Protein AF-A0A973QUM0-F1 (afdb_monomer)

Radius of gyration: 21.44 Å; Cα contacts (8 Å, |Δi|>4): 242; chains: 1; bounding box: 48×42×85 Å

Secondary structure (DSSP, 8-state):
---------PPPEEEEEESS--HHHHHHHHHHHHHHHHHHSS-SS-HHHHHHTSSS--TTEEEEEEEETTEEEEEEEEE---SSSPPEEEEEE-GGGTTSSHHHHHHHHHHHHTTT--EE--GGG-HHHHHHHHHTT--------------TT--PPPP-PPTT-------TTTSHHHHHHHHHHHTTT-TTTTT--HHHHHHHHTSTT----

Nearest PDB structures (foldseek):
  2c27-assembly1_A  TM=9.239E-01  e=1.013E-16  Mycobacterium tuberculosis H37Rv
  1p0h-assembly1_A  TM=7.721E-01  e=7.781E-16  Mycobacterium tuberculosis H37Rv
  8h65-assembly1_H  TM=6.651E-01  e=2.197E-03  Homo sapiens
  6lv0-assembly2_B  TM=6.662E-01  e=1.065E-02  Rhizobium tropici CIAT 899
  5trm-assembly1_E  TM=6.293E-01  e=1.297E-02  Homo sapiens

Foldseek 3Di:
DDPPPPDDPFQDKDKDKDQADDPVRLVLVVVQQVQQCVVVVHGQDDPLVNLRNPDTGDPQKMKMFIDRHVHGFKIKMWGDPFPPAFIEMTMDGRPVCPPVCVLVVVLVVNCVVRVNRYDYDDPPVDPSVVVSCVVSVHDDDDDDDDDDDDPPPDPDDDDDDDPPDDDDFDDPPPCLVVVLVVQLVVCVPPRPRNPQDPVNVVSVCPDPPDDRD

Solvent-accessible surface area (backbone atoms only — not comparable to full-atom values): 13179 Å² total; per-residue (Å²): 136,85,81,81,80,76,73,74,81,73,64,59,76,48,78,48,78,35,57,50,62,54,74,69,55,33,51,51,51,52,50,44,45,50,56,31,19,69,75,68,73,45,62,52,57,55,70,69,58,58,51,57,54,46,88,50,69,46,88,46,38,38,38,36,44,30,26,48,57,95,43,81,42,30,44,33,41,41,39,54,74,52,94,81,59,58,30,42,29,32,56,49,52,30,68,94,56,59,94,71,56,57,64,58,50,52,53,51,50,50,33,61,76,44,75,67,35,69,41,71,62,56,62,93,63,45,69,68,52,55,50,50,34,52,77,73,73,50,78,92,87,80,84,85,83,90,82,86,76,84,77,75,91,70,87,70,80,82,86,84,72,60,91,96,59,84,87,78,75,64,48,87,87,76,41,52,70,60,51,45,53,50,41,28,64,77,24,68,88,40,92,65,65,25,72,63,44,73,66,63,50,50,56,49,65,69,38,95,82,55,70,64,122

Mean predicted aligned error: 6.12 Å

Structure (mmCIF, N/CA/C/O backbone):
data_AF-A0A973QUM0-F1
#
_entry.id   AF-A0A973QUM0-F1
#
loop_
_atom_site.group_PDB
_atom_site.id
_atom_site.type_symbol
_atom_site.label_atom_id
_atom_site.label_alt_id
_atom_site.label_comp_id
_atom_site.label_asym_id
_atom_site.label_entity_id
_atom_site.label_seq_id
_atom_site.pdbx_PDB_ins_code
_atom_site.Cartn_x
_atom_site.Cartn_y
_atom_site.Cartn_z
_atom_site.occupancy
_atom_site.B_iso_or_equiv
_atom_site.auth_seq_id
_atom_site.auth_comp_id
_atom_site.auth_asym_id
_atom_site.auth_atom_id
_atom_site.pdbx_PDB_model_num
ATOM 1 N N . MET A 1 1 ? -26.443 -17.742 49.623 1.00 39.34 1 MET A N 1
ATOM 2 C CA . MET A 1 1 ? -25.393 -18.116 48.655 1.00 39.34 1 MET A CA 1
ATOM 3 C C . MET A 1 1 ? -25.451 -17.123 47.513 1.00 39.34 1 MET A C 1
ATOM 5 O O . MET A 1 1 ? -26.226 -17.292 46.585 1.00 39.34 1 MET A O 1
ATOM 9 N N . THR A 1 2 ? -24.728 -16.022 47.666 1.00 34.06 2 THR A N 1
ATOM 10 C CA . THR A 1 2 ? -24.510 -15.011 46.632 1.00 34.06 2 THR A CA 1
ATOM 11 C C . THR A 1 2 ? -23.440 -15.552 45.693 1.00 34.06 2 THR A C 1
ATOM 13 O O . THR A 1 2 ? -22.288 -15.691 46.096 1.00 34.06 2 THR A O 1
ATOM 16 N N . SER A 1 3 ? -23.842 -15.949 44.486 1.00 39.19 3 SER A N 1
ATOM 17 C CA . SER A 1 3 ? -22.897 -16.251 43.414 1.00 39.19 3 SER A CA 1
ATOM 18 C C . SER A 1 3 ? -22.458 -14.916 42.834 1.00 39.19 3 SER A C 1
ATOM 20 O O . SER A 1 3 ? -23.233 -14.243 42.159 1.00 39.19 3 SER A O 1
ATOM 22 N N . ASP A 1 4 ? -21.252 -14.516 43.205 1.00 38.59 4 ASP A N 1
ATOM 23 C CA . ASP A 1 4 ? -20.562 -13.340 42.699 1.00 38.59 4 ASP A CA 1
ATOM 24 C C . ASP A 1 4 ? -20.074 -13.671 41.281 1.00 38.59 4 ASP A C 1
ATOM 26 O O . ASP A 1 4 ? -19.046 -14.325 41.089 1.00 38.59 4 ASP A O 1
ATOM 30 N N . ASP A 1 5 ? -20.890 -13.330 40.282 1.00 42.22 5 ASP A N 1
ATOM 31 C CA . ASP A 1 5 ? -20.539 -13.447 38.868 1.00 42.22 5 ASP A CA 1
ATOM 32 C C . ASP A 1 5 ? -19.602 -12.285 38.518 1.00 42.22 5 ASP A C 1
ATOM 34 O O . ASP A 1 5 ? -20.005 -11.212 38.065 1.00 42.22 5 ASP A O 1
ATOM 38 N N . THR A 1 6 ? -18.322 -12.475 38.836 1.00 40.38 6 THR A N 1
ATOM 39 C CA . THR A 1 6 ? -17.256 -11.537 38.489 1.00 40.38 6 THR A CA 1
ATOM 40 C C . THR A 1 6 ? -16.984 -11.637 36.991 1.00 40.38 6 THR A C 1
ATOM 42 O O . THR A 1 6 ? -16.091 -12.345 36.524 1.00 40.38 6 THR A O 1
ATOM 45 N N . ALA A 1 7 ? -17.779 -10.898 36.216 1.00 44.91 7 ALA A N 1
ATOM 46 C CA . ALA A 1 7 ? -17.487 -10.601 34.825 1.00 44.91 7 ALA A CA 1
ATOM 47 C C . ALA A 1 7 ? -16.047 -10.072 34.726 1.00 44.91 7 ALA A C 1
ATOM 49 O O . ALA A 1 7 ? -15.706 -9.039 35.308 1.00 44.91 7 ALA A O 1
ATOM 50 N N . ARG A 1 8 ? -15.184 -10.791 33.997 1.00 50.09 8 ARG A N 1
ATOM 51 C CA . ARG A 1 8 ? -13.851 -10.287 33.646 1.00 50.09 8 ARG A CA 1
ATOM 52 C C . ARG A 1 8 ? -14.034 -8.914 32.989 1.00 50.09 8 ARG A C 1
ATOM 54 O O . ARG A 1 8 ? -14.827 -8.834 32.049 1.00 50.09 8 ARG A O 1
ATOM 61 N N . PRO A 1 9 ? -13.332 -7.855 33.430 1.00 50.06 9 PRO A N 1
ATOM 62 C CA . PRO A 1 9 ? -13.393 -6.570 32.748 1.00 50.06 9 PRO A CA 1
ATOM 63 C C . PRO A 1 9 ? -12.975 -6.798 31.293 1.00 50.06 9 PRO A C 1
ATOM 65 O O . PRO A 1 9 ? -11.849 -7.219 31.020 1.00 50.06 9 PRO A O 1
ATOM 68 N N . GLY A 1 10 ? -13.920 -6.626 30.366 1.00 60.28 10 GLY A N 1
ATOM 69 C CA . GLY A 1 10 ? -13.660 -6.801 28.944 1.00 60.28 10 GLY A CA 1
ATOM 70 C C . GLY A 1 10 ? -12.535 -5.859 28.541 1.00 60.28 10 GLY A C 1
ATOM 71 O O . GLY A 1 10 ? -12.622 -4.661 28.806 1.00 60.28 10 GLY A O 1
ATOM 72 N N . ARG A 1 11 ? -11.460 -6.394 27.953 1.00 76.38 11 ARG A N 1
ATOM 73 C CA . ARG A 1 11 ? -10.353 -5.574 27.452 1.00 76.38 11 ARG A CA 1
ATOM 74 C C . ARG A 1 11 ? -10.917 -4.523 26.492 1.00 76.38 11 ARG A C 1
ATOM 76 O O . ARG A 1 11 ? -11.563 -4.864 25.501 1.00 76.38 11 ARG A O 1
ATOM 83 N N . THR A 1 12 ? -10.704 -3.251 26.811 1.00 88.81 12 THR A N 1
ATOM 84 C CA . THR A 1 12 ? -11.213 -2.136 26.011 1.00 88.81 12 THR A CA 1
ATOM 85 C C . THR A 1 12 ? -10.463 -2.067 24.684 1.00 88.81 12 THR A C 1
ATOM 87 O O . THR A 1 12 ? -9.239 -2.179 24.646 1.00 88.81 12 THR A O 1
ATOM 90 N N . ARG A 1 13 ? -11.207 -1.879 23.592 1.00 95.38 13 ARG A N 1
ATOM 91 C CA . ARG A 1 13 ? -10.660 -1.613 22.258 1.00 95.38 13 ARG A CA 1
ATOM 92 C C . ARG A 1 13 ? -10.231 -0.147 22.147 1.00 95.38 13 ARG A C 1
ATOM 94 O O . ARG A 1 13 ? -11.060 0.725 22.405 1.00 95.38 13 ARG A O 1
ATOM 101 N N . SER A 1 14 ? -9.023 0.112 21.656 1.00 97.38 14 SER A N 1
ATOM 102 C CA . SER A 1 14 ? -8.532 1.442 21.265 1.00 97.38 14 SER A CA 1
ATOM 103 C C . SER A 1 14 ? -8.136 1.468 19.786 1.00 97.38 14 SER A C 1
ATOM 105 O O . SER A 1 14 ? -7.865 0.425 19.191 1.00 97.38 14 SER A O 1
ATOM 107 N N . ILE A 1 15 ? -8.164 2.657 19.177 1.00 98.56 15 ILE A N 1
ATOM 108 C CA . ILE A 1 15 ? -7.597 2.913 17.849 1.00 98.56 15 ILE A CA 1
ATOM 109 C C . ILE A 1 15 ? -6.746 4.171 17.960 1.00 98.56 15 ILE A C 1
ATOM 111 O O . ILE A 1 15 ? -7.251 5.212 18.378 1.00 98.56 15 ILE A O 1
ATOM 115 N N . GLU A 1 16 ? -5.484 4.072 17.570 1.00 98.31 16 GLU A N 1
ATOM 116 C CA . GLU A 1 16 ? -4.533 5.181 17.562 1.00 98.31 16 GLU A CA 1
ATOM 117 C C . GLU A 1 16 ? -4.065 5.450 16.135 1.00 98.31 16 GLU A C 1
ATOM 119 O O . GLU A 1 16 ? -3.940 4.521 15.340 1.00 98.31 16 GLU A O 1
ATOM 124 N N . THR A 1 17 ? -3.866 6.724 15.790 1.00 98.25 17 THR A N 1
ATOM 125 C CA . THR A 1 17 ? -3.481 7.157 14.439 1.00 98.25 17 THR A CA 1
ATOM 126 C C . THR A 1 17 ? -2.106 7.802 14.459 1.00 98.25 17 THR A C 1
ATOM 128 O O . THR A 1 17 ? -1.835 8.644 15.312 1.00 98.25 17 THR A O 1
ATOM 131 N N . TYR A 1 18 ? -1.269 7.430 13.497 1.00 98.00 18 TYR A N 1
ATOM 132 C CA . TYR A 1 18 ? 0.124 7.845 13.395 1.00 98.00 18 TYR A CA 1
ATOM 133 C C . TYR A 1 18 ? 0.458 8.278 11.963 1.00 98.00 18 TYR A C 1
ATOM 135 O O . TYR A 1 18 ? -0.011 7.652 11.014 1.00 98.00 18 TYR A O 1
ATOM 143 N N . SER A 1 19 ? 1.289 9.311 11.798 1.00 96.62 19 SER A N 1
ATOM 144 C CA . SER A 1 19 ? 1.873 9.691 10.496 1.00 96.62 19 SER A CA 1
ATOM 145 C C . SER A 1 19 ? 3.115 8.862 10.139 1.00 96.62 19 SER A C 1
ATOM 147 O O . SER A 1 19 ? 3.500 8.771 8.978 1.00 96.62 19 SER A O 1
ATOM 149 N N . ALA A 1 20 ? 3.737 8.235 11.140 1.00 96.69 20 ALA A N 1
ATOM 150 C CA . ALA A 1 20 ? 4.829 7.280 11.004 1.00 96.69 20 ALA A CA 1
ATOM 151 C C . ALA A 1 20 ? 4.817 6.319 12.197 1.00 96.69 20 ALA A C 1
ATOM 153 O O . ALA A 1 20 ? 4.436 6.707 13.303 1.00 96.69 20 ALA A O 1
ATOM 154 N N . LEU A 1 21 ? 5.251 5.080 11.982 1.00 97.12 21 LEU A N 1
ATOM 155 C CA . LEU A 1 21 ? 5.345 4.069 13.034 1.00 97.12 21 LEU A CA 1
ATOM 156 C C . LEU A 1 21 ? 6.754 4.018 13.638 1.00 97.12 21 LEU A C 1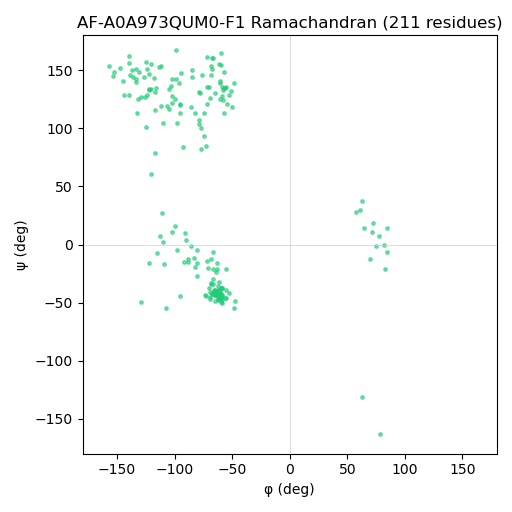
ATOM 158 O O . LEU A 1 21 ? 7.748 4.242 12.942 1.00 97.12 21 LEU A O 1
ATOM 162 N N . SER A 1 22 ? 6.845 3.705 14.934 1.00 96.81 22 SER A N 1
ATOM 163 C CA . SER A 1 22 ? 8.118 3.340 15.566 1.00 96.81 22 SER A CA 1
ATOM 164 C C . SER A 1 22 ? 8.626 1.993 15.030 1.00 96.81 22 SER A C 1
ATOM 166 O O . SER A 1 22 ? 7.825 1.202 14.523 1.00 96.81 22 SER A O 1
ATOM 168 N N . PRO A 1 23 ? 9.927 1.672 15.171 1.00 96.25 23 PRO A N 1
ATOM 169 C CA . PRO A 1 23 ? 10.455 0.367 14.770 1.00 96.25 23 PRO A CA 1
ATOM 170 C C . PRO A 1 23 ? 9.679 -0.815 15.373 1.00 96.25 23 PRO A C 1
ATOM 172 O O . PRO A 1 23 ? 9.364 -1.771 14.667 1.00 96.25 23 PRO A O 1
ATOM 175 N N . GLU A 1 24 ? 9.302 -0.717 16.648 1.00 96.50 24 GLU A N 1
ATOM 176 C CA . GLU A 1 24 ? 8.548 -1.747 17.369 1.00 96.50 24 GLU A CA 1
ATOM 177 C C . GLU A 1 24 ? 7.118 -1.887 16.827 1.00 96.50 24 GLU A C 1
ATOM 179 O O . GLU A 1 24 ? 6.615 -2.997 16.648 1.00 96.50 24 GLU A O 1
ATOM 184 N N . GLN A 1 25 ? 6.459 -0.764 16.525 1.00 97.81 25 GLN A N 1
ATOM 185 C CA . GLN A 1 25 ? 5.129 -0.766 15.912 1.00 97.81 25 GLN A CA 1
ATOM 186 C C . GLN A 1 25 ? 5.170 -1.356 14.499 1.00 97.81 25 GLN A C 1
ATOM 188 O O . GLN A 1 25 ? 4.304 -2.154 14.142 1.00 97.81 25 GLN A O 1
ATOM 193 N N . THR A 1 26 ? 6.185 -1.007 13.706 1.00 97.69 26 THR A N 1
ATOM 194 C CA . THR A 1 26 ? 6.397 -1.568 12.369 1.00 97.69 26 THR A CA 1
ATOM 195 C C . THR A 1 26 ? 6.584 -3.081 12.430 1.00 97.69 26 THR A C 1
ATOM 197 O O . THR A 1 26 ? 5.936 -3.800 11.671 1.00 97.69 26 THR A O 1
ATOM 200 N N . GLU A 1 27 ? 7.409 -3.593 13.346 1.00 97.62 27 GLU A N 1
ATOM 201 C CA . GLU A 1 27 ? 7.605 -5.038 13.520 1.00 97.62 27 GLU A CA 1
ATOM 202 C C . GLU A 1 27 ? 6.306 -5.753 13.928 1.00 97.62 27 GLU A C 1
ATOM 204 O O . GLU A 1 27 ? 5.966 -6.800 13.366 1.00 97.62 27 GLU A O 1
ATOM 209 N N . ALA A 1 28 ? 5.530 -5.160 14.840 1.00 98.12 28 ALA A N 1
ATOM 210 C CA . ALA A 1 28 ? 4.235 -5.696 15.251 1.00 98.12 28 ALA A CA 1
ATOM 211 C C . ALA A 1 28 ? 3.227 -5.744 14.087 1.00 98.12 28 ALA A C 1
ATOM 213 O O . ALA A 1 28 ? 2.544 -6.753 13.896 1.00 98.12 28 ALA A O 1
ATOM 214 N N . VAL A 1 29 ? 3.159 -4.688 13.268 1.00 98.44 29 VAL A N 1
ATOM 215 C CA . VAL A 1 29 ? 2.288 -4.642 12.082 1.00 98.44 29 VAL A CA 1
ATOM 216 C C . VAL A 1 29 ? 2.737 -5.648 11.022 1.00 98.44 29 VAL A C 1
ATOM 218 O O . VAL A 1 29 ? 1.902 -6.351 10.458 1.00 98.44 29 VAL A O 1
ATOM 221 N N . LEU A 1 30 ? 4.041 -5.772 10.765 1.00 97.62 30 LEU A N 1
ATOM 222 C CA . LEU A 1 30 ? 4.568 -6.768 9.827 1.00 97.62 30 LEU A CA 1
ATOM 223 C C . LEU A 1 30 ? 4.263 -8.199 10.291 1.00 97.62 30 LEU A C 1
ATOM 225 O O . LEU A 1 30 ? 3.880 -9.033 9.472 1.00 97.62 30 LEU A O 1
ATOM 229 N N . SER A 1 31 ? 4.356 -8.466 11.595 1.00 98.19 31 SER A N 1
ATOM 230 C CA . SER A 1 31 ? 3.993 -9.762 12.185 1.00 98.19 31 SER A CA 1
ATOM 231 C C . SER A 1 31 ? 2.496 -10.060 12.035 1.00 98.19 31 SER A C 1
ATOM 233 O O . SER A 1 31 ? 2.115 -11.161 11.640 1.00 98.19 31 SER A O 1
ATOM 235 N N . LEU A 1 32 ? 1.639 -9.061 12.271 1.00 98.56 32 LEU A N 1
ATOM 236 C CA . LEU A 1 32 ? 0.194 -9.149 12.043 1.00 98.56 32 LEU A CA 1
ATOM 237 C C . LEU A 1 32 ? -0.140 -9.455 10.572 1.00 98.56 32 LEU A C 1
ATOM 239 O O . LEU A 1 32 ? -0.985 -10.307 10.292 1.00 98.56 32 LEU A O 1
ATOM 243 N N . LEU A 1 33 ? 0.520 -8.770 9.634 1.00 98.12 33 LEU A N 1
ATOM 244 C CA . LEU A 1 33 ? 0.342 -8.989 8.197 1.00 98.12 33 LEU A CA 1
ATOM 245 C C . LEU A 1 33 ? 0.803 -10.385 7.774 1.00 98.12 33 LEU A C 1
ATOM 247 O O . LEU A 1 33 ? 0.123 -11.023 6.973 1.00 98.12 33 LEU A O 1
ATOM 251 N N . ALA A 1 34 ? 1.914 -10.874 8.330 1.00 98.00 34 ALA A N 1
ATOM 252 C CA . ALA A 1 34 ? 2.403 -12.225 8.076 1.00 98.00 34 ALA A CA 1
ATOM 253 C C . ALA A 1 34 ? 1.400 -13.288 8.550 1.00 98.00 34 ALA A C 1
ATOM 255 O O . ALA A 1 34 ? 1.040 -14.165 7.766 1.00 98.00 34 ALA A O 1
ATOM 256 N N . ALA A 1 35 ? 0.878 -13.163 9.775 1.00 98.25 35 ALA A N 1
ATOM 257 C CA . ALA A 1 35 ? -0.126 -14.084 10.312 1.00 98.25 35 ALA A CA 1
ATOM 258 C C . ALA A 1 35 ? -1.418 -14.090 9.475 1.00 98.25 35 ALA A C 1
ATOM 260 O O . ALA A 1 35 ? -1.985 -15.145 9.196 1.00 98.25 35 ALA A O 1
ATOM 261 N N . ALA A 1 36 ? -1.881 -12.915 9.037 1.00 97.62 36 ALA A N 1
ATOM 262 C CA . ALA A 1 36 ? -3.033 -12.821 8.145 1.00 97.62 36 ALA A CA 1
ATOM 263 C C . ALA A 1 36 ? -2.762 -13.454 6.773 1.00 97.62 36 ALA A C 1
ATOM 265 O O . ALA A 1 36 ? -3.628 -14.150 6.253 1.00 97.62 36 ALA A O 1
ATOM 266 N N . ALA A 1 37 ? -1.572 -13.248 6.202 1.00 96.88 37 ALA A N 1
ATOM 267 C CA . ALA A 1 37 ? -1.207 -13.812 4.907 1.00 96.88 37 ALA A CA 1
ATOM 268 C C . ALA A 1 37 ? -1.060 -15.341 4.937 1.00 96.88 37 ALA A C 1
ATOM 270 O O . ALA A 1 37 ? -1.396 -15.991 3.949 1.00 96.88 37 ALA A O 1
ATOM 271 N N . GLU A 1 38 ? -0.586 -15.910 6.048 1.00 97.50 38 GLU A N 1
ATOM 272 C CA . GLU A 1 38 ? -0.522 -17.361 6.256 1.00 97.50 38 GLU A CA 1
ATOM 273 C C . GLU A 1 38 ? -1.925 -17.992 6.293 1.00 97.50 38 GLU A C 1
ATOM 275 O O . GLU A 1 38 ? -2.154 -19.013 5.647 1.00 97.50 38 GLU A O 1
ATOM 280 N N . ASP A 1 39 ? -2.876 -17.349 6.979 1.00 97.06 39 ASP A N 1
ATOM 281 C CA . ASP A 1 39 ? -4.272 -17.804 7.083 1.00 97.06 39 ASP A CA 1
ATOM 282 C C . ASP A 1 39 ? -5.064 -17.601 5.777 1.00 97.06 39 ASP A C 1
ATOM 284 O O . ASP A 1 39 ? -5.785 -18.492 5.326 1.00 97.06 39 ASP A O 1
ATOM 288 N N . ASP A 1 40 ? -4.916 -16.436 5.137 1.00 95.38 40 ASP A N 1
ATOM 289 C CA . ASP A 1 40 ? -5.705 -16.049 3.959 1.00 95.38 40 ASP A CA 1
ATOM 290 C C . ASP A 1 40 ? -5.080 -16.512 2.628 1.00 95.38 40 ASP A C 1
ATOM 292 O O . ASP A 1 40 ? -5.743 -16.495 1.587 1.00 95.38 40 ASP A O 1
ATOM 296 N N . GLY A 1 41 ? -3.803 -16.910 2.632 1.00 94.62 41 GLY A N 1
ATOM 297 C CA . GLY A 1 41 ? -3.039 -17.279 1.435 1.00 94.62 41 GLY A CA 1
ATOM 298 C C . GLY A 1 41 ? -2.670 -16.096 0.527 1.00 94.62 41 GLY A C 1
ATOM 299 O O . GLY A 1 41 ? -2.239 -16.299 -0.611 1.00 94.62 41 GLY A O 1
ATOM 300 N N . GLN A 1 42 ? -2.860 -14.859 0.995 1.00 92.38 42 GLN A N 1
ATOM 301 C CA . GLN A 1 42 ? -2.613 -13.625 0.250 1.00 92.38 42 GLN A CA 1
ATOM 302 C C . GLN A 1 42 ? -2.299 -12.473 1.212 1.00 92.38 42 GLN A C 1
ATOM 304 O O . GLN A 1 42 ? -2.866 -12.368 2.294 1.00 92.38 42 GLN A O 1
ATOM 309 N N . GLN A 1 43 ? -1.417 -11.565 0.795 1.00 94.19 43 GLN A N 1
ATOM 310 C CA . GLN A 1 43 ? -1.117 -10.347 1.550 1.00 94.19 43 GLN A CA 1
ATOM 311 C C . GLN A 1 43 ? -2.341 -9.425 1.640 1.00 94.19 43 GLN A C 1
ATOM 313 O O . GLN A 1 43 ? -2.948 -9.111 0.615 1.00 94.19 43 GLN A O 1
ATOM 318 N N . ALA A 1 44 ? -2.658 -8.968 2.856 1.00 94.44 44 ALA A N 1
ATOM 319 C CA . ALA A 1 44 ? -3.796 -8.087 3.138 1.00 94.44 44 ALA A CA 1
ATOM 320 C C . ALA A 1 44 ? -3.529 -6.601 2.836 1.00 94.44 44 ALA A C 1
ATOM 322 O O . ALA A 1 44 ? -4.472 -5.818 2.756 1.00 94.44 44 ALA A O 1
ATOM 323 N N . VAL A 1 45 ? -2.258 -6.224 2.682 1.00 95.00 45 VAL A N 1
ATOM 324 C CA . VAL A 1 45 ? -1.811 -4.875 2.312 1.00 95.00 45 VAL A CA 1
ATOM 325 C C . VAL A 1 45 ? -0.895 -4.985 1.096 1.00 95.00 45 VAL A C 1
ATOM 327 O O . VAL A 1 45 ? -0.148 -5.959 0.982 1.00 95.00 45 VAL A O 1
ATOM 330 N N . SER A 1 46 ? -0.953 -4.018 0.185 1.00 93.62 46 SER A N 1
ATOM 331 C CA . SER A 1 46 ? -0.136 -3.922 -1.021 1.00 93.62 46 SER A CA 1
ATOM 332 C C . SER A 1 46 ? 1.361 -3.854 -0.705 1.00 93.62 46 SER A C 1
ATOM 334 O O . SER A 1 46 ? 1.780 -3.620 0.427 1.00 93.62 46 SER A O 1
ATOM 336 N N . GLU A 1 47 ? 2.204 -4.073 -1.715 1.00 91.69 47 GLU A N 1
ATOM 337 C CA . GLU A 1 47 ? 3.645 -3.842 -1.557 1.00 91.69 47 GLU A CA 1
ATOM 338 C C . GLU A 1 47 ? 3.940 -2.395 -1.165 1.00 91.69 47 GLU A C 1
ATOM 340 O O . GLU A 1 47 ? 4.661 -2.181 -0.197 1.00 91.69 47 GLU A O 1
ATOM 345 N N . GLN A 1 48 ? 3.345 -1.426 -1.866 1.00 90.00 48 GLN A N 1
ATOM 346 C CA . GLN A 1 48 ? 3.525 -0.006 -1.575 1.00 90.00 48 GLN A CA 1
ATOM 347 C C . GLN A 1 48 ? 3.170 0.308 -0.117 1.00 90.00 48 GLN A C 1
ATOM 349 O O . GLN A 1 48 ? 3.965 0.933 0.577 1.00 90.00 48 GLN A O 1
ATOM 354 N N . GLY A 1 49 ? 2.041 -0.204 0.381 1.00 91.94 49 GLY A N 1
ATOM 355 C CA . GLY A 1 49 ? 1.667 -0.057 1.787 1.00 91.94 49 GLY A CA 1
ATOM 356 C C . GLY A 1 49 ? 2.695 -0.639 2.755 1.00 91.94 49 GLY A C 1
ATOM 357 O O . GLY A 1 49 ? 3.078 -0.005 3.735 1.00 91.94 49 GLY A O 1
ATOM 358 N N . ARG A 1 50 ? 3.226 -1.830 2.453 1.00 94.00 50 ARG A N 1
ATOM 359 C CA . ARG A 1 50 ? 4.284 -2.444 3.272 1.00 94.00 50 ARG A CA 1
ATOM 360 C C . ARG A 1 50 ? 5.604 -1.673 3.218 1.00 94.00 50 ARG A C 1
ATOM 362 O O . ARG A 1 50 ? 6.297 -1.630 4.230 1.00 94.00 50 ARG A O 1
ATOM 369 N N . LEU A 1 51 ? 5.946 -1.067 2.081 1.00 91.56 51 LEU A N 1
ATOM 370 C CA . LEU A 1 51 ? 7.107 -0.181 1.962 1.00 91.56 51 LEU A CA 1
ATOM 371 C C . LEU A 1 51 ? 6.911 1.089 2.798 1.00 91.56 51 LEU A C 1
ATOM 373 O O . LEU A 1 51 ? 7.840 1.500 3.481 1.00 91.56 51 LEU A O 1
ATOM 377 N N . GLN A 1 52 ? 5.698 1.651 2.833 1.00 91.94 52 GLN A N 1
ATOM 378 C CA . GLN A 1 52 ? 5.355 2.835 3.634 1.00 91.94 52 GLN A CA 1
ATOM 379 C C . GLN A 1 52 ? 5.404 2.592 5.154 1.00 91.94 52 GLN A C 1
ATOM 381 O O . GLN A 1 52 ? 5.577 3.542 5.910 1.00 91.94 52 GLN A O 1
ATOM 386 N N . LEU A 1 53 ? 5.322 1.338 5.625 1.00 93.12 53 LEU A N 1
ATOM 387 C CA . LEU A 1 53 ? 5.589 0.998 7.035 1.00 93.12 53 LEU A CA 1
ATOM 388 C C . LEU A 1 53 ? 7.038 1.291 7.450 1.00 93.12 53 LEU A C 1
ATOM 390 O O . LEU A 1 53 ? 7.350 1.363 8.643 1.00 93.12 53 LEU A O 1
ATOM 394 N N . ARG A 1 54 ? 7.937 1.372 6.466 1.00 87.25 54 ARG A N 1
ATOM 395 C CA . ARG A 1 54 ? 9.365 1.613 6.629 1.00 87.25 54 ARG A CA 1
ATOM 396 C C . ARG A 1 54 ? 9.702 2.999 6.070 1.00 87.25 54 ARG A C 1
ATOM 398 O O . ARG A 1 54 ? 9.040 3.528 5.186 1.00 87.25 54 ARG A O 1
ATOM 405 N N . GLY A 1 55 ? 10.764 3.609 6.587 1.00 79.38 55 GLY A N 1
ATOM 406 C CA . GLY A 1 55 ? 11.284 4.858 6.019 1.00 79.38 55 GLY A CA 1
ATOM 407 C C . GLY A 1 55 ? 10.611 6.146 6.507 1.00 79.38 55 GLY A C 1
ATOM 408 O O . GLY A 1 55 ? 10.860 7.196 5.916 1.00 79.38 55 GLY A O 1
ATOM 409 N N . GLY A 1 56 ? 9.832 6.091 7.592 1.00 87.25 56 GLY A N 1
ATOM 410 C CA . GLY A 1 56 ? 9.308 7.266 8.296 1.00 87.25 56 GLY A CA 1
ATOM 411 C C . GLY A 1 56 ? 8.107 7.924 7.616 1.00 87.25 56 GLY A C 1
ATOM 412 O O . GLY A 1 56 ? 7.449 7.326 6.772 1.00 87.25 56 GLY A O 1
ATOM 413 N N . GLU A 1 57 ? 7.827 9.168 8.002 1.00 92.75 57 GLU A N 1
ATOM 414 C CA . GLU A 1 57 ? 6.637 9.896 7.558 1.00 92.75 57 GLU A CA 1
ATOM 415 C C . GLU A 1 57 ? 6.586 10.075 6.031 1.00 92.75 57 GLU A C 1
ATOM 417 O O . GLU A 1 57 ? 7.595 10.333 5.349 1.00 92.75 57 GLU A O 1
ATOM 422 N N . ARG A 1 58 ? 5.368 9.930 5.505 1.00 91.56 58 ARG A N 1
ATOM 423 C CA . ARG A 1 58 ? 4.990 10.153 4.110 1.00 91.56 58 ARG A CA 1
ATOM 424 C C . ARG A 1 58 ? 3.778 11.071 4.096 1.00 91.56 58 ARG A C 1
ATOM 426 O O . ARG A 1 58 ? 2.781 10.794 4.755 1.00 91.56 58 ARG A O 1
ATOM 433 N N . GLU A 1 59 ? 3.874 12.162 3.346 1.00 91.38 59 GLU A N 1
ATOM 434 C CA . GLU A 1 59 ? 2.761 13.094 3.185 1.00 91.38 59 GLU A CA 1
ATOM 435 C C . GLU A 1 59 ? 1.522 12.359 2.653 1.00 91.38 59 GLU A C 1
ATOM 437 O O . GLU A 1 59 ? 1.626 11.525 1.755 1.00 91.38 59 GLU A O 1
ATOM 442 N N . GLY A 1 60 ? 0.360 12.634 3.249 1.00 92.56 60 GLY A N 1
ATOM 443 C CA . GLY A 1 60 ? -0.905 11.995 2.881 1.00 92.56 60 GLY A CA 1
ATOM 444 C C . GLY A 1 60 ? -1.070 10.548 3.361 1.00 92.56 60 GLY A C 1
ATOM 445 O O . GLY A 1 60 ? -2.131 9.975 3.136 1.00 92.56 60 GLY A O 1
ATOM 446 N N . VAL A 1 61 ? -0.087 9.950 4.045 1.00 95.62 61 VAL A N 1
ATOM 447 C CA . VAL A 1 61 ? -0.196 8.585 4.585 1.00 95.62 61 VAL A CA 1
ATOM 448 C C . VAL A 1 61 ? -0.417 8.625 6.092 1.00 95.62 61 VAL A C 1
ATOM 450 O O . VAL A 1 61 ? 0.262 9.336 6.831 1.00 95.62 61 VAL A O 1
ATOM 453 N N . SER A 1 62 ? -1.370 7.828 6.568 1.00 97.62 62 SER A N 1
ATOM 454 C CA . SER A 1 62 ? -1.593 7.615 7.996 1.00 97.62 62 SER A CA 1
ATOM 455 C C . SER A 1 62 ? -1.848 6.148 8.313 1.00 97.62 62 SER A C 1
ATOM 457 O O . SER A 1 62 ? -2.396 5.393 7.507 1.00 97.62 62 SER A O 1
ATOM 459 N N . HIS A 1 63 ? -1.453 5.748 9.516 1.00 98.38 63 HIS A N 1
ATOM 460 C CA . HIS A 1 63 ? -1.544 4.387 10.021 1.00 98.38 63 HIS A CA 1
ATOM 461 C C . HIS A 1 63 ? -2.463 4.342 11.234 1.00 98.38 63 HIS A C 1
ATOM 463 O O . HIS A 1 63 ? -2.307 5.135 12.159 1.00 98.38 63 HIS A O 1
ATOM 469 N N . LEU A 1 64 ? -3.405 3.405 11.247 1.00 98.69 64 LEU A N 1
ATOM 470 C CA . LEU A 1 64 ? -4.327 3.176 12.350 1.00 98.69 64 LEU A CA 1
ATOM 471 C C . LEU A 1 64 ? -3.994 1.835 13.003 1.00 98.69 64 LEU A C 1
ATOM 473 O O . LEU A 1 64 ? -4.097 0.787 12.363 1.00 98.69 64 LEU A O 1
ATOM 477 N N . LEU A 1 65 ? -3.636 1.864 14.284 1.00 98.75 65 LEU A N 1
ATOM 478 C CA . LEU A 1 65 ? -3.383 0.672 15.091 1.00 98.75 65 LEU A CA 1
ATOM 479 C C . LEU A 1 65 ? -4.586 0.409 15.988 1.00 98.75 65 LEU A C 1
ATOM 481 O O . LEU A 1 65 ? -4.968 1.278 16.770 1.00 98.75 65 LEU A O 1
ATOM 485 N N . LEU A 1 66 ? -5.192 -0.773 15.872 1.00 98.69 66 LEU A N 1
ATOM 486 C CA . LEU A 1 66 ? -6.289 -1.201 16.733 1.00 98.69 66 LEU A CA 1
ATOM 487 C C . LEU A 1 66 ? -5.777 -2.227 17.740 1.00 98.69 66 LEU A C 1
ATOM 489 O O . LEU A 1 66 ? -5.427 -3.350 17.365 1.00 98.69 66 LEU A O 1
ATOM 493 N N . SER A 1 67 ? -5.842 -1.863 19.019 1.00 98.38 67 SER A N 1
ATOM 494 C CA . SER A 1 67 ? -5.431 -2.718 20.132 1.00 98.38 67 SER A CA 1
ATOM 495 C C . SER A 1 67 ? -6.611 -3.119 21.015 1.00 98.38 67 SER A C 1
ATOM 497 O O . SER A 1 67 ? -7.622 -2.415 21.107 1.00 98.38 67 SER A O 1
ATOM 499 N N . VAL A 1 68 ? -6.498 -4.278 21.663 1.00 97.25 68 VAL A N 1
ATOM 500 C CA . VAL A 1 68 ? -7.435 -4.773 22.683 1.00 97.25 68 VAL A CA 1
ATOM 501 C C . VAL A 1 68 ? -6.638 -5.086 23.947 1.00 97.25 68 VAL A C 1
ATOM 503 O O . VAL A 1 68 ? -5.980 -6.121 24.051 1.00 97.25 68 VAL A O 1
ATOM 506 N N . GLY A 1 69 ? -6.688 -4.178 24.925 1.00 93.81 69 GLY A N 1
ATOM 507 C CA . GLY A 1 69 ? -5.652 -4.134 25.962 1.00 93.81 69 GLY A CA 1
ATOM 508 C C . GLY A 1 69 ? -4.296 -3.812 25.326 1.00 93.81 69 GLY A C 1
ATOM 509 O O . GLY A 1 69 ? -4.222 -2.912 24.495 1.00 93.81 69 GLY A O 1
ATOM 510 N N . ASP A 1 70 ? -3.263 -4.583 25.660 1.00 91.19 70 ASP A N 1
ATOM 511 C CA . ASP A 1 70 ? -1.894 -4.372 25.157 1.00 91.19 70 ASP A CA 1
ATOM 512 C C . ASP A 1 70 ? -1.590 -5.137 23.853 1.00 91.19 70 ASP A C 1
ATOM 514 O O . ASP A 1 70 ? -0.458 -5.154 23.378 1.00 91.19 70 ASP A O 1
ATOM 518 N N . GLU A 1 71 ? -2.585 -5.817 23.279 1.00 96.00 71 GLU A N 1
ATOM 519 C CA . GLU A 1 71 ? -2.415 -6.654 22.090 1.00 96.00 71 GLU A CA 1
ATOM 520 C C . GLU A 1 71 ? -2.868 -5.911 20.830 1.00 96.00 71 GLU A C 1
ATOM 522 O O . GLU A 1 71 ? -4.017 -5.467 20.757 1.00 96.00 71 GLU A O 1
ATOM 527 N N . LEU A 1 72 ? -1.991 -5.813 19.826 1.00 98.31 72 LEU A N 1
ATOM 528 C CA . LEU A 1 72 ? -2.329 -5.300 18.498 1.00 98.31 72 LEU A CA 1
ATOM 529 C C . LEU A 1 72 ? -3.136 -6.356 17.734 1.00 98.31 72 LEU A C 1
ATOM 531 O O . LEU A 1 72 ? -2.608 -7.404 17.366 1.00 98.31 72 LEU A O 1
ATOM 535 N N . VAL A 1 73 ? -4.411 -6.075 17.460 1.00 98.38 73 VAL A N 1
ATOM 536 C CA . VAL A 1 73 ? -5.316 -7.037 16.801 1.00 98.38 73 VAL A CA 1
ATOM 537 C C . VAL A 1 73 ? -5.785 -6.580 15.421 1.00 98.38 73 VAL A C 1
ATOM 539 O O . VAL A 1 73 ? -6.431 -7.345 14.701 1.00 98.38 73 VAL A O 1
ATOM 542 N N . GLY A 1 74 ? -5.482 -5.344 15.023 1.00 98.62 74 GLY A N 1
ATOM 543 C CA . GLY A 1 74 ? -5.805 -4.836 13.697 1.00 98.62 74 GLY A CA 1
ATOM 544 C C . GLY A 1 74 ? -4.926 -3.668 13.274 1.00 98.62 74 GLY A C 1
ATOM 545 O O . GLY A 1 74 ? -4.425 -2.912 14.102 1.00 98.62 74 GLY A O 1
ATOM 546 N N . TYR A 1 75 ? -4.783 -3.520 11.964 1.00 98.81 75 TYR A N 1
ATOM 547 C CA . TYR A 1 75 ? -4.032 -2.450 11.324 1.00 98.81 75 TYR A CA 1
ATOM 548 C C . TYR A 1 75 ? -4.829 -1.912 10.141 1.00 98.81 75 TYR A C 1
ATOM 550 O O . TYR A 1 75 ? -5.488 -2.678 9.434 1.00 98.81 75 TYR A O 1
ATOM 558 N N . ALA A 1 76 ? -4.750 -0.608 9.906 1.00 98.50 76 ALA A N 1
ATOM 559 C CA . ALA A 1 76 ? -5.141 -0.017 8.639 1.00 98.50 76 ALA A CA 1
ATOM 560 C C . ALA A 1 76 ? -4.167 1.077 8.207 1.00 98.50 76 ALA A C 1
ATOM 562 O O . ALA A 1 76 ? -3.521 1.710 9.039 1.00 98.50 76 ALA A O 1
ATOM 563 N N . GLN A 1 77 ? -4.126 1.330 6.907 1.00 97.44 77 GLN A N 1
ATOM 564 C CA . GLN A 1 77 ? -3.493 2.502 6.316 1.00 97.44 77 GLN A CA 1
ATOM 565 C C . GLN A 1 77 ? -4.505 3.289 5.497 1.00 97.44 77 GLN A C 1
ATOM 567 O O . GLN A 1 77 ? -5.405 2.701 4.890 1.00 97.44 77 GLN A O 1
ATOM 572 N N . LEU A 1 78 ? -4.340 4.606 5.489 1.00 97.31 78 LEU A N 1
ATOM 573 C CA . LEU A 1 78 ? -5.082 5.540 4.656 1.00 97.31 78 LEU A CA 1
ATOM 574 C C . LEU A 1 78 ? -4.079 6.382 3.871 1.00 97.31 78 LEU A C 1
ATOM 576 O O . LEU A 1 78 ? -3.190 6.983 4.470 1.00 97.31 78 LEU A O 1
ATOM 580 N N . GLU A 1 79 ? -4.256 6.423 2.559 1.00 94.56 79 GLU A N 1
ATOM 581 C CA . GLU A 1 79 ? -3.465 7.205 1.618 1.00 94.56 79 GLU A CA 1
ATOM 582 C C . GLU A 1 79 ? -4.368 8.241 0.933 1.00 94.56 79 GLU A C 1
ATOM 584 O O . GLU A 1 79 ? -5.320 7.898 0.226 1.00 94.56 79 GLU A O 1
ATOM 589 N N . ASP A 1 80 ? -4.070 9.514 1.174 1.00 92.88 80 ASP A N 1
ATOM 590 C CA . ASP A 1 80 ? -4.754 10.704 0.661 1.00 92.88 80 ASP A CA 1
ATOM 591 C C . ASP A 1 80 ? -3.765 11.566 -0.138 1.00 92.88 80 ASP A C 1
ATOM 593 O O . ASP A 1 80 ? -3.422 12.688 0.232 1.00 92.88 80 ASP A O 1
ATOM 597 N N . THR A 1 81 ? -3.215 10.976 -1.199 1.00 86.31 81 THR A N 1
ATOM 598 C CA . THR A 1 81 ? -2.210 11.605 -2.074 1.00 86.31 81 THR A CA 1
ATOM 599 C C . THR A 1 81 ? -2.761 11.959 -3.455 1.00 86.31 81 THR A C 1
ATOM 601 O O . THR A 1 81 ? -2.169 12.774 -4.163 1.00 86.31 81 THR A O 1
ATOM 604 N N . ASP A 1 82 ? -3.903 11.384 -3.845 1.00 83.75 82 ASP A N 1
ATOM 605 C CA . ASP A 1 82 ? -4.550 11.670 -5.123 1.00 83.75 82 ASP A CA 1
ATOM 606 C C . ASP A 1 82 ? -5.465 12.905 -4.993 1.00 83.75 82 ASP A C 1
ATOM 608 O O . ASP A 1 82 ? -6.432 12.877 -4.230 1.00 83.75 82 ASP A O 1
ATOM 612 N N . PRO A 1 83 ? -5.212 13.995 -5.742 1.00 78.19 83 PRO A N 1
ATOM 613 C CA . PRO A 1 83 ? -6.006 15.219 -5.634 1.00 78.19 83 PRO A CA 1
ATOM 614 C C . PRO A 1 83 ? -7.422 15.094 -6.223 1.00 78.19 83 PRO A C 1
ATOM 616 O O . PRO A 1 83 ? -8.260 15.974 -6.007 1.00 78.19 83 PRO A O 1
ATOM 619 N N . VAL A 1 84 ? -7.694 14.049 -7.008 1.00 82.75 84 VAL A N 1
ATOM 620 C CA . VAL A 1 84 ? -8.958 13.831 -7.720 1.00 82.75 84 VAL A CA 1
ATOM 621 C C . VAL A 1 84 ? -9.755 12.709 -7.061 1.00 82.75 84 VAL A C 1
ATOM 623 O O . VAL A 1 84 ? -10.924 12.895 -6.697 1.00 82.75 84 VAL A O 1
ATOM 626 N N . GLU A 1 85 ? -9.135 11.545 -6.904 1.00 86.75 85 GLU A N 1
ATOM 627 C CA . GLU A 1 85 ? -9.775 10.351 -6.368 1.00 86.75 85 GLU A CA 1
ATOM 628 C C . GLU A 1 85 ? -10.046 10.471 -4.863 1.00 86.75 85 GLU A C 1
ATOM 630 O O . GLU A 1 85 ? -9.509 11.310 -4.149 1.00 86.75 85 GLU A O 1
ATOM 635 N N . ALA A 1 86 ? -10.951 9.639 -4.348 1.00 90.81 86 ALA A N 1
ATOM 636 C CA . ALA A 1 86 ? -11.098 9.519 -2.897 1.00 90.81 86 ALA A CA 1
ATOM 637 C C . ALA A 1 86 ? -9.857 8.838 -2.276 1.00 90.81 86 ALA A C 1
ATOM 639 O O . ALA A 1 86 ? -9.248 8.004 -2.955 1.00 90.81 86 ALA A O 1
ATOM 640 N N . PRO A 1 87 ? -9.540 9.091 -0.994 1.00 94.69 87 PRO A N 1
ATOM 641 C CA . PRO A 1 87 ? -8.498 8.368 -0.267 1.00 94.69 87 PRO A CA 1
ATOM 642 C C . PRO A 1 87 ? -8.614 6.847 -0.404 1.00 94.69 87 PRO A C 1
ATOM 644 O O . PRO A 1 87 ? -9.722 6.294 -0.360 1.00 94.69 87 PRO A O 1
ATOM 647 N N . ALA A 1 88 ? -7.479 6.175 -0.572 1.00 94.62 88 ALA A N 1
ATOM 648 C CA . ALA A 1 88 ? -7.388 4.722 -0.631 1.00 94.62 88 ALA A CA 1
ATOM 649 C C . ALA A 1 88 ? -7.018 4.159 0.742 1.00 94.62 88 ALA A C 1
ATOM 651 O O . ALA A 1 88 ? -6.174 4.706 1.443 1.00 94.62 88 ALA A O 1
ATOM 652 N N . ALA A 1 89 ? -7.641 3.053 1.132 1.00 97.00 89 ALA A N 1
ATOM 653 C CA . ALA A 1 89 ? -7.323 2.375 2.374 1.00 97.00 89 ALA A CA 1
ATOM 654 C C . ALA A 1 89 ? -7.165 0.873 2.200 1.00 97.00 89 ALA A C 1
ATOM 656 O O . ALA A 1 89 ? -7.812 0.231 1.368 1.00 97.00 89 ALA A O 1
ATOM 657 N N . GLU A 1 90 ? -6.336 0.314 3.067 1.00 97.50 90 GLU A N 1
ATOM 658 C CA . GLU A 1 90 ? -6.111 -1.117 3.208 1.00 97.50 90 GLU A CA 1
ATOM 659 C C . GLU A 1 90 ? -6.163 -1.441 4.695 1.00 97.50 90 GLU A C 1
ATOM 661 O O . GLU A 1 90 ? -5.695 -0.653 5.519 1.00 97.50 90 GLU A O 1
ATOM 666 N N . LEU A 1 91 ? -6.775 -2.563 5.067 1.00 97.81 91 LEU A N 1
ATOM 667 C CA . LEU A 1 91 ? -6.911 -2.929 6.473 1.00 97.81 91 LEU A CA 1
ATOM 668 C C . LEU A 1 91 ? -6.884 -4.435 6.672 1.00 97.81 91 LEU A C 1
ATOM 670 O O . LEU A 1 91 ? -7.331 -5.208 5.827 1.00 97.81 91 LEU A O 1
ATOM 674 N N . VAL A 1 92 ? -6.421 -4.833 7.849 1.00 98.38 92 VAL A N 1
ATOM 675 C CA . VAL A 1 92 ? -6.320 -6.220 8.283 1.00 98.38 92 VAL A CA 1
ATOM 676 C C . VAL A 1 92 ? -6.758 -6.342 9.740 1.00 98.38 92 VAL A C 1
ATOM 678 O O . VAL A 1 92 ? -6.548 -5.451 10.563 1.00 98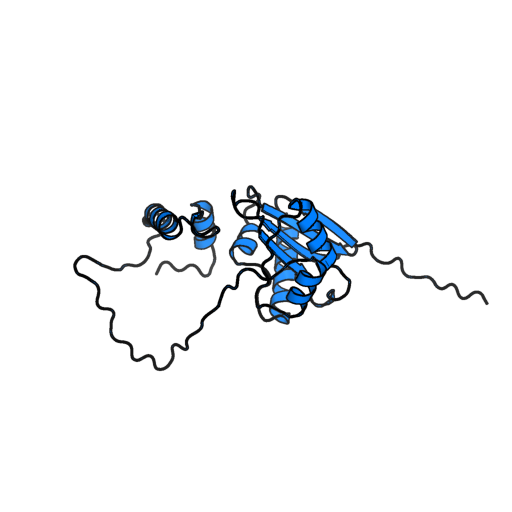.38 92 VAL A O 1
ATOM 681 N N . VAL A 1 93 ? -7.378 -7.472 10.064 1.00 98.44 93 VAL A N 1
ATOM 682 C CA . VAL A 1 93 ? -7.653 -7.894 11.440 1.00 98.44 93 VAL A CA 1
ATOM 683 C C . VAL A 1 93 ? -6.995 -9.246 11.626 1.00 98.44 93 VAL A C 1
ATOM 685 O O . VAL A 1 93 ? -7.161 -10.121 10.771 1.00 98.44 93 VAL A O 1
ATOM 688 N N . HIS A 1 94 ? -6.289 -9.416 12.741 1.00 98.19 94 HIS A N 1
ATOM 689 C CA . HIS A 1 94 ? -5.624 -10.665 13.083 1.00 98.19 94 HIS A CA 1
ATOM 690 C C . HIS A 1 94 ? -6.617 -11.838 12.976 1.00 98.19 94 HIS A C 1
ATOM 692 O O . HIS A 1 94 ? -7.713 -11.727 13.541 1.00 98.19 94 HIS A O 1
ATOM 698 N N . PRO A 1 95 ? -6.272 -12.960 12.311 1.00 97.44 95 PRO A N 1
ATOM 699 C CA . PRO A 1 95 ? -7.185 -14.087 12.101 1.00 97.44 95 PRO A CA 1
ATOM 700 C C . PRO A 1 95 ? -7.933 -14.539 13.360 1.00 97.44 95 PRO A C 1
ATOM 702 O O . PRO A 1 95 ? -9.162 -14.602 13.365 1.00 97.44 95 PRO A O 1
ATOM 705 N N . ALA A 1 96 ? -7.203 -14.727 14.465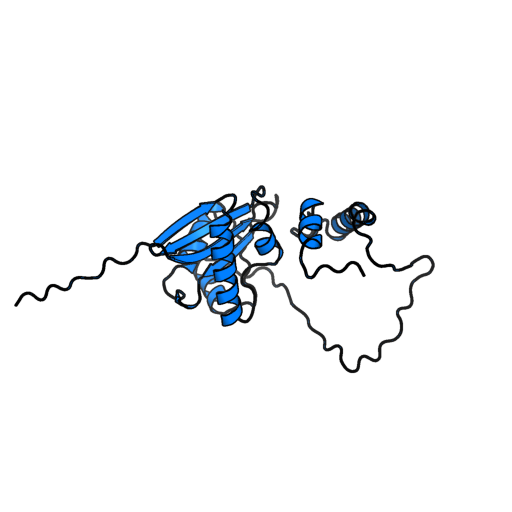 1.00 97.12 96 ALA A N 1
ATOM 706 C CA . ALA A 1 96 ? -7.760 -15.151 15.755 1.00 97.12 96 ALA A CA 1
ATOM 707 C C . ALA A 1 96 ? -8.752 -14.156 16.398 1.00 97.12 96 ALA A C 1
ATOM 709 O O . ALA A 1 96 ? -9.498 -14.529 17.300 1.00 97.12 96 ALA A O 1
ATOM 710 N N . HIS A 1 97 ? -8.785 -12.903 15.936 1.00 97.00 97 HIS A N 1
ATOM 711 C CA . HIS A 1 97 ? -9.627 -11.833 16.483 1.00 97.00 97 HIS A CA 1
ATOM 712 C C . HIS A 1 97 ? -10.766 -11.423 15.532 1.00 97.00 97 HIS A C 1
ATOM 714 O O . HIS A 1 97 ? -11.572 -10.543 15.850 1.00 97.00 97 HIS A O 1
ATOM 720 N N . ARG A 1 98 ? -10.906 -12.071 14.367 1.00 95.75 98 ARG A N 1
ATOM 721 C CA . ARG A 1 98 ? -12.021 -11.824 13.431 1.00 95.75 98 ARG A CA 1
ATOM 722 C C . ARG A 1 98 ? -13.376 -12.157 14.081 1.00 95.75 98 ARG A C 1
ATOM 724 O O . ARG A 1 98 ? -13.461 -12.916 15.037 1.00 95.75 98 ARG A O 1
ATOM 731 N N . GLY A 1 99 ? -14.457 -11.545 13.590 1.00 94.31 99 GLY A N 1
ATOM 732 C CA . GLY A 1 99 ? -15.818 -11.753 14.123 1.00 94.31 99 GLY A CA 1
ATOM 733 C C . GLY A 1 99 ? -16.200 -10.899 15.343 1.00 94.31 99 GLY A C 1
ATOM 734 O O . GLY A 1 99 ? -17.371 -10.856 15.703 1.00 94.31 99 GLY A O 1
ATOM 735 N N . HIS A 1 100 ? -15.268 -10.130 15.914 1.00 95.31 100 HIS A N 1
ATOM 736 C CA . HIS A 1 100 ? -15.504 -9.287 17.101 1.00 95.31 100 HIS A CA 1
ATOM 737 C C . HIS A 1 100 ? -15.740 -7.796 16.774 1.00 95.31 100 HIS A C 1
ATOM 739 O O . HIS A 1 100 ? -15.649 -6.914 17.626 1.00 95.31 100 HIS A O 1
ATOM 745 N N . GLY A 1 101 ? -16.030 -7.476 15.507 1.00 96.50 101 GLY A N 1
ATOM 746 C CA . GLY A 1 101 ? -16.336 -6.110 15.064 1.00 96.50 101 GLY A CA 1
ATOM 747 C C . GLY A 1 101 ? -15.128 -5.175 14.895 1.00 96.50 101 GLY A C 1
ATOM 748 O O . GLY A 1 101 ? -15.329 -3.990 14.628 1.00 96.50 101 GLY A O 1
ATOM 749 N N . HIS A 1 102 ? -13.889 -5.669 14.999 1.00 97.88 102 HIS A N 1
ATOM 750 C CA . HIS A 1 102 ? -12.671 -4.864 14.802 1.00 97.88 102 HIS A CA 1
ATOM 751 C C . HIS A 1 102 ? -12.554 -4.290 13.385 1.00 97.88 102 HIS A C 1
ATOM 753 O O . HIS A 1 102 ? -12.274 -3.104 13.236 1.00 97.88 102 HIS A O 1
ATOM 759 N N . GLY A 1 103 ? -12.882 -5.074 12.353 1.00 97.62 103 GLY A N 1
ATOM 760 C CA . GLY A 1 103 ? -12.871 -4.590 10.966 1.00 97.62 103 GLY A CA 1
ATOM 761 C C . GLY A 1 103 ? -13.862 -3.445 10.740 1.00 97.62 103 GLY A C 1
ATOM 762 O O . GLY A 1 103 ? -13.531 -2.451 10.102 1.00 97.62 103 GLY A O 1
ATOM 763 N N . ARG A 1 104 ? -15.056 -3.524 11.349 1.00 97.88 104 ARG A N 1
ATOM 764 C CA . ARG A 1 104 ? -16.041 -2.429 11.321 1.00 97.88 104 ARG A CA 1
ATOM 765 C C . ARG A 1 104 ? -15.519 -1.190 12.043 1.00 97.88 104 ARG A C 1
ATOM 767 O O . ARG A 1 104 ? -15.770 -0.083 11.579 1.00 97.88 104 ARG A O 1
ATOM 774 N N . ALA A 1 105 ? -14.823 -1.365 13.164 1.00 98.38 105 ALA A N 1
ATOM 775 C CA . ALA A 1 105 ? -14.248 -0.258 13.919 1.00 98.38 105 ALA A CA 1
ATOM 776 C C . ALA A 1 105 ? -13.154 0.469 13.121 1.00 98.38 105 ALA A C 1
ATOM 778 O O . ALA A 1 105 ? -13.250 1.684 12.973 1.00 98.38 105 ALA A O 1
ATOM 779 N N . LEU A 1 106 ? -12.199 -0.264 12.530 1.00 98.50 106 LEU A N 1
ATOM 780 C CA . LEU A 1 106 ? -11.190 0.305 11.625 1.00 98.50 106 LEU A CA 1
ATOM 781 C C . LEU A 1 106 ? -11.837 0.981 10.416 1.00 98.50 106 LEU A C 1
ATOM 783 O O . LEU A 1 106 ? -11.559 2.141 10.144 1.00 98.50 106 LEU A O 1
ATOM 787 N N . GLY A 1 107 ? -12.767 0.305 9.736 1.00 97.88 107 GLY A N 1
ATOM 788 C CA . GLY A 1 107 ? -13.476 0.876 8.589 1.00 97.88 107 GLY A CA 1
ATOM 789 C C . GLY A 1 107 ? -14.249 2.155 8.921 1.00 97.88 107 GLY A C 1
ATOM 790 O O . GLY A 1 107 ? -14.258 3.099 8.138 1.00 97.88 107 GLY A O 1
ATOM 791 N N . SER A 1 108 ? -14.859 2.223 10.107 1.00 97.81 108 SER A N 1
ATOM 792 C CA . SER A 1 108 ? -15.562 3.427 10.569 1.00 97.81 108 SER A CA 1
ATOM 793 C C . SER A 1 108 ? -14.591 4.563 10.897 1.00 97.81 108 SER A C 1
ATOM 795 O O . SER A 1 108 ? -14.893 5.717 10.603 1.00 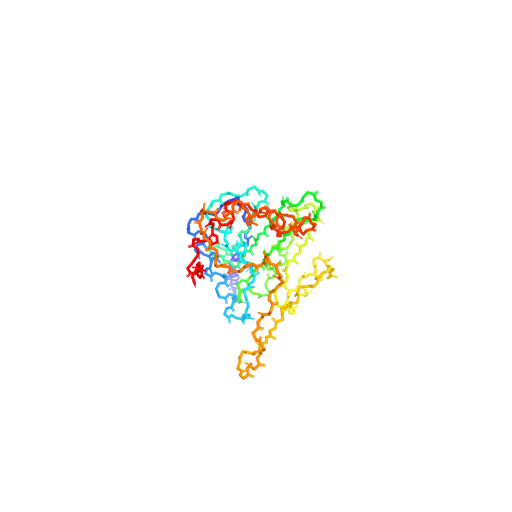97.81 108 SER A O 1
ATOM 797 N N . ALA A 1 109 ? -13.428 4.244 11.476 1.00 98.25 109 ALA A N 1
ATOM 798 C CA . ALA A 1 109 ? -12.370 5.218 11.728 1.00 98.25 109 ALA A CA 1
ATOM 799 C C . ALA A 1 109 ? -11.797 5.776 10.414 1.00 98.25 109 ALA A C 1
ATOM 801 O O . ALA A 1 109 ? -11.673 6.989 10.282 1.00 98.25 109 ALA A O 1
ATOM 802 N N . LEU A 1 110 ? -11.559 4.920 9.415 1.00 98.19 110 LEU A N 1
ATOM 803 C CA . LEU A 1 110 ? -11.124 5.328 8.075 1.00 98.19 110 LEU A CA 1
ATOM 804 C C . LEU A 1 110 ? -12.151 6.242 7.396 1.00 98.19 110 LEU A C 1
ATOM 806 O O . LEU A 1 110 ? -11.787 7.302 6.903 1.00 98.19 110 LEU A O 1
ATOM 810 N N . LEU A 1 111 ? -13.441 5.884 7.429 1.00 97.12 111 LEU A N 1
ATOM 811 C CA . LEU A 1 111 ? -14.513 6.732 6.891 1.00 97.12 111 LEU A CA 1
ATOM 812 C C . LEU A 1 111 ? -14.585 8.098 7.582 1.00 97.12 111 LEU A C 1
ATOM 814 O O . LEU A 1 111 ? -14.904 9.093 6.936 1.00 97.12 111 LEU A O 1
ATOM 818 N N . ALA A 1 112 ? -14.342 8.153 8.893 1.00 96.62 112 ALA A N 1
ATOM 819 C CA . ALA A 1 112 ? -14.313 9.413 9.626 1.00 96.62 112 ALA A CA 1
ATOM 820 C C . ALA A 1 112 ? -13.096 10.261 9.224 1.00 96.62 112 ALA A C 1
ATOM 822 O O . ALA A 1 112 ? -13.263 11.442 8.926 1.00 96.62 112 ALA A O 1
ATOM 823 N N . ALA A 1 113 ? -11.911 9.648 9.161 1.00 95.38 113 ALA A N 1
ATOM 824 C CA . ALA A 1 113 ? -10.665 10.307 8.775 1.00 95.38 113 ALA A CA 1
ATOM 825 C C . ALA A 1 113 ? -10.707 10.841 7.335 1.00 95.38 113 ALA A C 1
ATOM 827 O O . ALA A 1 113 ? -10.206 11.924 7.064 1.00 95.38 113 ALA A O 1
ATOM 828 N N . SER A 1 114 ? -11.374 10.127 6.428 1.00 94.81 114 SER A N 1
ATOM 829 C CA . SER A 1 114 ? -11.432 10.467 5.006 1.00 94.81 114 SER A CA 1
ATOM 830 C C . SER A 1 114 ? -12.613 11.372 4.614 1.00 94.81 114 SER A C 1
ATOM 832 O O . SER A 1 114 ? -12.938 11.523 3.434 1.00 94.81 114 SER A O 1
ATOM 834 N N . GLY A 1 115 ? -13.347 11.925 5.590 1.00 92.81 115 GLY A N 1
ATOM 835 C CA . GLY A 1 115 ? -14.533 12.746 5.317 1.00 92.81 115 GLY A CA 1
ATOM 836 C C . GLY A 1 115 ? -15.642 11.988 4.572 1.00 92.81 115 GLY A C 1
ATOM 837 O O . GLY A 1 115 ? -16.403 12.583 3.810 1.00 92.81 115 GLY A O 1
ATOM 838 N N . LYS A 1 116 ? -15.734 10.667 4.780 1.00 91.00 116 LYS A N 1
ATOM 839 C CA . LYS A 1 116 ? -16.636 9.715 4.103 1.00 91.00 116 LYS A CA 1
ATOM 840 C C . LYS A 1 116 ? -16.386 9.538 2.602 1.00 91.00 116 LYS A C 1
ATOM 842 O O . LYS A 1 116 ? -17.212 8.936 1.917 1.00 91.00 116 LYS A O 1
ATOM 847 N N . ARG A 1 117 ? -15.247 10.005 2.088 1.00 90.81 117 ARG A N 1
ATOM 848 C CA . ARG A 1 117 ? -14.747 9.658 0.755 1.00 90.81 117 ARG A CA 1
ATOM 849 C C . ARG A 1 117 ? -13.727 8.543 0.931 1.00 90.81 117 ARG A C 1
ATOM 851 O O . ARG A 1 117 ? -12.650 8.800 1.444 1.00 90.81 117 ARG A O 1
ATOM 858 N N . LEU A 1 118 ? -14.062 7.299 0.602 1.00 94.94 118 LEU A N 1
ATOM 859 C CA . LEU A 1 118 ? -13.153 6.176 0.851 1.00 94.94 118 LEU A CA 1
ATOM 860 C C . LEU A 1 118 ? -13.232 5.136 -0.262 1.00 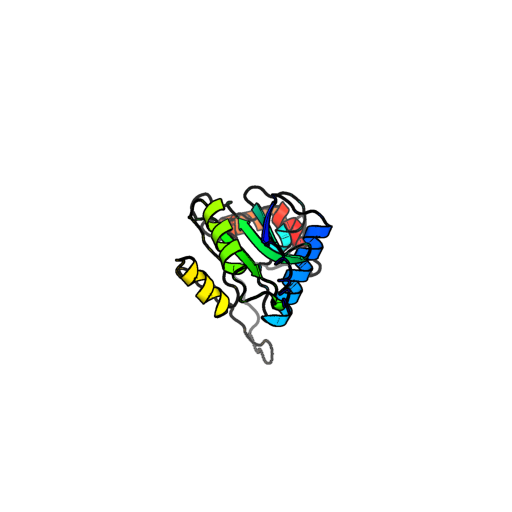94.94 118 LEU A C 1
ATOM 862 O O . LEU A 1 118 ? -14.312 4.640 -0.582 1.00 94.94 118 LEU A O 1
ATOM 866 N N . ARG A 1 119 ? -12.071 4.767 -0.799 1.00 95.12 119 ARG A N 1
ATOM 867 C CA . ARG A 1 119 ? -11.859 3.543 -1.572 1.00 95.12 119 ARG A CA 1
ATOM 868 C C . ARG A 1 119 ? -11.137 2.554 -0.668 1.00 95.12 119 ARG A C 1
ATOM 870 O O . ARG A 1 119 ? -10.210 2.933 0.036 1.00 95.12 119 ARG A O 1
ATOM 877 N N . VAL A 1 120 ? -11.550 1.292 -0.679 1.00 95.19 120 VAL A N 1
ATOM 878 C CA . VAL A 1 120 ? -10.898 0.245 0.118 1.00 95.19 120 VAL A CA 1
ATOM 879 C C . VAL A 1 120 ? -10.468 -0.882 -0.803 1.00 95.19 120 VAL A C 1
ATOM 881 O O . VAL A 1 120 ? -11.284 -1.396 -1.571 1.00 95.19 120 VAL A O 1
ATOM 884 N N . TRP A 1 121 ? -9.203 -1.280 -0.711 1.00 95.50 121 TRP A N 1
ATOM 885 C CA . TRP A 1 121 ? -8.709 -2.475 -1.380 1.00 95.50 121 TRP A CA 1
ATOM 886 C C . TRP A 1 121 ? -9.122 -3.730 -0.609 1.00 95.50 121 TRP A C 1
ATOM 888 O O . TRP A 1 121 ? -8.922 -3.843 0.598 1.00 95.50 121 TRP A O 1
ATOM 898 N N . ALA A 1 122 ? -9.689 -4.697 -1.329 1.00 94.19 122 ALA A N 1
ATOM 899 C CA . ALA A 1 122 ? -9.997 -6.028 -0.819 1.00 94.19 122 ALA A CA 1
ATOM 900 C C . ALA A 1 122 ? -9.186 -7.070 -1.602 1.00 94.19 122 ALA A C 1
ATOM 902 O O . ALA A 1 122 ? -9.705 -7.712 -2.520 1.00 94.19 122 ALA A O 1
ATOM 903 N N . HIS A 1 123 ? -7.902 -7.215 -1.262 1.00 92.19 123 HIS A N 1
ATOM 904 C CA . HIS A 1 123 ? -7.002 -8.184 -1.901 1.00 92.19 123 HIS A CA 1
ATOM 905 C C . HIS A 1 123 ? -7.571 -9.602 -1.814 1.00 92.19 123 HIS A C 1
ATOM 907 O O . HIS A 1 123 ? -8.138 -9.992 -0.797 1.00 92.19 123 HIS A O 1
ATOM 913 N N . GLY A 1 124 ? -7.514 -10.347 -2.921 1.00 86.31 124 GLY A N 1
ATOM 914 C CA . GLY A 1 124 ? -8.093 -11.696 -3.023 1.00 86.31 124 GLY A CA 1
ATOM 915 C C . GLY A 1 124 ? -9.630 -11.760 -3.016 1.00 86.31 124 GLY A C 1
ATOM 916 O O . GLY A 1 124 ? -10.202 -12.793 -3.361 1.00 86.31 124 GLY A O 1
ATOM 917 N N . GLY A 1 125 ? -10.331 -10.672 -2.679 1.00 83.75 125 GLY A N 1
ATOM 918 C CA . GLY A 1 125 ? -11.792 -10.621 -2.671 1.00 83.75 125 GLY A CA 1
ATOM 919 C C . GLY A 1 125 ? -12.442 -11.589 -1.676 1.00 83.75 125 GLY A C 1
ATOM 920 O O . GLY A 1 125 ? -13.483 -12.168 -1.985 1.00 83.75 125 GLY A O 1
ATOM 921 N N . HIS A 1 126 ? -11.853 -11.795 -0.494 1.00 90.31 126 HIS A N 1
ATOM 922 C CA . HIS A 1 126 ? -12.397 -12.701 0.525 1.00 90.31 126 HIS A CA 1
ATOM 923 C C . HIS A 1 126 ? -13.833 -12.321 0.943 1.00 90.31 126 HIS A C 1
ATOM 925 O O . HIS A 1 126 ? -14.213 -11.146 0.969 1.00 90.31 126 HIS A O 1
ATOM 931 N N . SER A 1 127 ? -14.654 -13.316 1.304 1.00 92.06 127 SER A N 1
ATOM 932 C CA . SER A 1 127 ? -16.060 -13.106 1.693 1.00 92.06 127 SER A CA 1
ATOM 933 C C . SER A 1 127 ? -16.208 -12.159 2.889 1.00 92.06 127 SER A C 1
ATOM 935 O O . SER A 1 127 ? -17.104 -11.315 2.887 1.00 92.06 127 SER A O 1
ATOM 937 N N . ALA A 1 128 ? -15.297 -12.237 3.863 1.00 91.81 128 ALA A N 1
ATOM 938 C CA . ALA A 1 128 ? -15.258 -11.339 5.016 1.00 91.81 128 ALA A CA 1
ATOM 939 C C . ALA A 1 128 ? -15.048 -9.870 4.607 1.00 91.81 128 ALA A C 1
ATOM 941 O O . ALA A 1 128 ? -15.749 -8.992 5.109 1.00 91.81 128 ALA A O 1
ATOM 942 N N . ALA A 1 129 ? -14.150 -9.602 3.653 1.00 93.38 129 ALA A N 1
ATOM 943 C CA . ALA A 1 129 ? -13.917 -8.255 3.132 1.00 93.38 129 ALA A CA 1
ATOM 944 C C . ALA A 1 129 ? -15.141 -7.725 2.367 1.00 93.38 129 ALA A C 1
ATOM 946 O O . ALA A 1 129 ? -15.552 -6.584 2.575 1.00 93.38 129 ALA A O 1
ATOM 947 N N . ARG A 1 130 ? -15.791 -8.570 1.548 1.00 92.06 130 ARG A N 1
ATOM 948 C CA . ARG A 1 130 ? -17.045 -8.206 0.859 1.00 92.06 130 ARG A CA 1
ATOM 949 C C . ARG A 1 130 ? -18.165 -7.873 1.844 1.00 92.06 130 ARG A C 1
ATOM 951 O O . ARG A 1 130 ? -18.876 -6.891 1.653 1.00 92.06 130 ARG A O 1
ATOM 958 N N . HIS A 1 131 ? -18.311 -8.667 2.903 1.00 93.94 131 HIS A N 1
ATOM 959 C CA . HIS A 1 131 ? -19.299 -8.405 3.945 1.00 93.94 131 HIS A CA 1
ATOM 960 C C . HIS A 1 131 ? -18.996 -7.103 4.698 1.00 93.94 131 HIS A C 1
ATOM 962 O O . HIS A 1 131 ? -19.893 -6.291 4.909 1.00 93.94 131 HIS A O 1
ATOM 968 N N . LEU A 1 132 ? -17.729 -6.861 5.051 1.00 95.12 132 LEU A N 1
ATOM 969 C CA . LEU A 1 132 ? -17.318 -5.609 5.683 1.00 95.12 132 LEU A CA 1
ATOM 970 C C . LEU A 1 132 ? -17.634 -4.398 4.794 1.00 95.12 132 LEU A C 1
ATOM 972 O O . LEU A 1 132 ? -18.189 -3.421 5.290 1.00 95.12 132 LEU A O 1
ATOM 976 N N . ALA A 1 133 ? -17.350 -4.477 3.491 1.00 94.44 133 ALA A N 1
ATOM 977 C CA . ALA A 1 133 ? -17.691 -3.421 2.542 1.00 94.44 133 ALA A CA 1
ATOM 978 C C . ALA A 1 133 ? -19.197 -3.102 2.569 1.00 94.44 133 ALA A C 1
ATOM 980 O O . ALA A 1 133 ? -19.569 -1.939 2.703 1.00 94.44 133 ALA A O 1
ATOM 981 N N . GLN A 1 134 ? -20.061 -4.124 2.561 1.00 94.25 134 GLN A N 1
ATOM 982 C CA . GLN A 1 134 ? -21.515 -3.945 2.679 1.00 94.25 134 GLN A CA 1
ATOM 983 C C . GLN A 1 134 ? -21.922 -3.279 4.001 1.00 94.25 134 GLN A C 1
ATOM 985 O O . GLN A 1 134 ? -22.733 -2.356 3.999 1.00 94.25 134 GLN A O 1
ATOM 990 N N . VAL A 1 135 ? -21.342 -3.708 5.128 1.00 95.06 135 VAL A N 1
ATOM 991 C CA . VAL A 1 135 ? -21.605 -3.124 6.459 1.00 95.06 135 VAL A CA 1
ATOM 992 C C . VAL A 1 135 ? -21.209 -1.646 6.523 1.00 95.06 135 VAL A C 1
ATOM 994 O O . VAL A 1 135 ? -21.848 -0.868 7.230 1.00 95.06 135 VAL A O 1
ATOM 997 N N . LEU A 1 136 ? -20.169 -1.256 5.786 1.00 94.94 136 LEU A N 1
ATOM 998 C CA . LEU A 1 136 ? -19.694 0.124 5.682 1.00 94.94 136 LEU A CA 1
ATOM 999 C C . LEU A 1 136 ? -20.426 0.937 4.597 1.00 94.94 136 LEU A C 1
ATOM 1001 O O . LEU A 1 136 ? -20.134 2.118 4.434 1.00 94.94 136 LEU A O 1
ATOM 1005 N N . GLY A 1 137 ? -21.373 0.336 3.866 1.00 95.19 137 GLY A N 1
ATOM 1006 C CA . GLY A 1 137 ? -22.094 0.991 2.769 1.00 95.19 137 GLY A CA 1
ATOM 1007 C C . GLY A 1 137 ? -21.251 1.216 1.508 1.00 95.19 137 GLY A C 1
ATOM 1008 O O . GLY A 1 137 ? -21.607 2.043 0.672 1.00 95.19 137 GLY A O 1
ATOM 1009 N N . LEU A 1 138 ? -20.134 0.502 1.370 1.00 95.38 138 LEU A N 1
ATOM 1010 C CA . LEU A 1 138 ? -19.254 0.559 0.209 1.00 95.38 138 LEU A CA 1
ATOM 1011 C C . LEU A 1 138 ? -19.749 -0.389 -0.888 1.00 95.38 138 LEU A C 1
ATOM 1013 O O . LEU A 1 138 ? -20.334 -1.441 -0.620 1.00 95.38 138 LEU A O 1
ATOM 1017 N N . THR A 1 139 ? -19.471 -0.031 -2.139 1.00 94.06 139 THR A N 1
ATOM 1018 C CA . THR A 1 139 ? -19.802 -0.848 -3.312 1.00 94.06 139 THR A CA 1
ATOM 1019 C C . THR A 1 139 ? -18.554 -1.129 -4.138 1.00 94.06 139 THR A C 1
ATOM 1021 O O . THR A 1 139 ? -17.596 -0.356 -4.140 1.00 94.06 139 THR A O 1
ATOM 1024 N N . LEU A 1 140 ? -18.549 -2.271 -4.825 1.00 93.56 140 LEU A N 1
ATOM 1025 C CA . LEU A 1 140 ? -17.482 -2.623 -5.752 1.00 93.56 140 LEU A CA 1
ATOM 1026 C C . LEU A 1 140 ? -17.588 -1.739 -6.999 1.00 93.56 140 LEU A C 1
ATOM 1028 O O . LEU A 1 140 ? -18.603 -1.784 -7.689 1.00 93.56 140 LEU A O 1
ATOM 1032 N N . PHE A 1 141 ? -16.539 -0.976 -7.299 1.00 91.50 141 PHE A N 1
ATOM 1033 C CA . PHE A 1 141 ? -16.491 -0.096 -8.476 1.00 91.50 141 PHE A CA 1
ATOM 1034 C C . PHE A 1 141 ? -15.308 -0.395 -9.414 1.00 91.50 141 PHE A C 1
ATOM 1036 O O . PHE A 1 141 ? -15.313 0.036 -10.563 1.00 91.50 141 PHE A O 1
ATOM 1043 N N . ARG A 1 142 ? -14.297 -1.140 -8.943 1.00 91.69 142 ARG A N 1
ATOM 1044 C CA . ARG A 1 142 ? -13.103 -1.524 -9.708 1.00 91.69 142 ARG A CA 1
ATOM 1045 C C . ARG A 1 142 ? -12.653 -2.923 -9.303 1.00 91.69 142 ARG A C 1
ATOM 1047 O O . ARG A 1 142 ? -12.659 -3.264 -8.124 1.00 91.69 142 ARG A O 1
ATOM 1054 N N . GLU A 1 143 ? -12.226 -3.706 -10.287 1.00 92.69 143 GLU A N 1
ATOM 1055 C CA . GLU A 1 143 ? -11.582 -5.005 -10.088 1.00 92.69 143 GLU A CA 1
ATOM 1056 C C . GLU A 1 143 ? -10.179 -4.976 -10.699 1.00 92.69 143 GLU A C 1
ATOM 1058 O O . GLU A 1 143 ? -10.003 -4.540 -11.837 1.00 92.69 143 GLU A O 1
ATOM 1063 N N . LEU A 1 144 ? -9.186 -5.471 -9.959 1.00 91.44 144 LEU A N 1
ATOM 1064 C CA . LEU A 1 144 ? -7.837 -5.709 -10.467 1.00 91.44 144 LEU A CA 1
ATOM 1065 C C . LEU A 1 144 ? -7.634 -7.218 -10.627 1.00 91.44 144 LEU A C 1
ATOM 1067 O O . LEU A 1 144 ? -7.737 -7.970 -9.658 1.00 91.44 144 LEU A O 1
ATOM 1071 N N . ARG A 1 145 ? -7.369 -7.673 -11.855 1.00 91.31 145 ARG A N 1
ATOM 1072 C CA . ARG A 1 145 ? -7.233 -9.103 -12.163 1.00 91.31 145 ARG A CA 1
ATOM 1073 C C . ARG A 1 145 ? -5.774 -9.529 -12.122 1.00 91.31 145 ARG A C 1
ATOM 1075 O O . ARG A 1 145 ? -4.972 -9.071 -12.929 1.00 91.31 145 ARG A O 1
ATOM 1082 N N . GLN A 1 146 ? -5.456 -10.471 -11.239 1.00 91.44 146 GLN A N 1
ATOM 1083 C CA . GLN A 1 146 ? -4.181 -11.177 -11.282 1.00 91.44 146 GLN A CA 1
ATOM 1084 C C . GLN A 1 146 ? -4.271 -12.317 -12.306 1.00 91.44 146 GLN A C 1
ATOM 1086 O O . GLN A 1 146 ? -5.017 -13.277 -12.115 1.00 91.44 146 GLN A O 1
ATOM 1091 N N . MET A 1 147 ? -3.513 -12.215 -13.397 1.00 94.00 147 MET A N 1
ATOM 1092 C CA . MET A 1 147 ? -3.409 -13.265 -14.416 1.00 94.00 147 MET A CA 1
ATOM 1093 C C . MET A 1 147 ? -2.136 -14.086 -14.185 1.00 94.00 147 MET A C 1
ATOM 1095 O O . MET A 1 147 ? -1.106 -13.538 -13.802 1.00 94.00 147 MET A O 1
ATOM 1099 N N . ARG A 1 148 ? -2.200 -15.405 -14.401 1.00 93.31 148 ARG A N 1
ATOM 1100 C CA . ARG A 1 148 ? -1.058 -16.323 -14.251 1.00 93.31 148 ARG A CA 1
ATOM 1101 C C . ARG A 1 148 ? -0.937 -17.217 -15.480 1.00 93.31 148 ARG A C 1
ATOM 1103 O O . ARG A 1 148 ? -1.948 -17.577 -16.081 1.00 93.31 148 ARG A O 1
ATOM 1110 N N . ARG A 1 149 ? 0.293 -17.601 -15.826 1.00 92.19 149 ARG A N 1
ATOM 1111 C CA . ARG A 1 149 ? 0.591 -18.535 -16.916 1.00 92.19 149 ARG A CA 1
ATOM 1112 C C . ARG A 1 149 ? 1.720 -19.485 -16.498 1.00 92.19 149 ARG A C 1
ATOM 1114 O O . ARG A 1 149 ? 2.759 -18.992 -16.066 1.00 92.19 149 ARG A O 1
ATOM 1121 N N . PRO A 1 150 ? 1.550 -20.812 -16.630 1.00 92.88 150 PRO A N 1
ATOM 1122 C CA . PRO A 1 150 ? 2.647 -21.760 -16.451 1.00 92.88 150 PRO A CA 1
ATOM 1123 C C . PRO A 1 150 ? 3.778 -21.503 -17.455 1.00 92.88 150 PRO A C 1
ATOM 1125 O O . PRO A 1 150 ? 3.510 -21.225 -18.624 1.00 92.88 150 PRO A O 1
ATOM 1128 N N . LEU A 1 151 ? 5.030 -21.605 -17.000 1.00 91.81 151 LEU A N 1
ATOM 1129 C CA . LEU A 1 151 ? 6.216 -21.418 -17.849 1.00 91.81 151 LEU A CA 1
ATOM 1130 C C . LEU A 1 151 ? 6.833 -22.733 -18.356 1.00 91.81 151 LEU A C 1
ATOM 1132 O O . LEU A 1 151 ? 7.762 -22.699 -19.158 1.00 91.81 151 LEU A O 1
ATOM 1136 N N . ALA A 1 152 ? 6.322 -23.884 -17.913 1.00 92.19 152 ALA A N 1
ATOM 1137 C CA . ALA A 1 152 ? 6.731 -25.184 -18.437 1.00 92.19 152 ALA A CA 1
ATOM 1138 C C . ALA A 1 152 ? 6.260 -25.364 -19.891 1.00 92.19 152 ALA A C 1
ATOM 1140 O O . ALA A 1 152 ? 5.189 -24.882 -20.264 1.00 92.19 152 ALA A O 1
ATOM 1141 N N . ASP A 1 153 ? 7.069 -26.060 -20.694 1.00 87.56 153 ASP A N 1
ATOM 1142 C CA . ASP A 1 153 ? 6.775 -26.440 -22.085 1.00 87.56 153 ASP A CA 1
ATOM 1143 C C . ASP A 1 153 ? 6.460 -25.264 -23.029 1.00 87.56 153 ASP A C 1
ATOM 1145 O O . ASP A 1 153 ? 5.758 -25.396 -24.035 1.00 87.56 153 ASP A O 1
ATOM 1149 N N . LEU A 1 154 ? 7.009 -24.085 -22.725 1.00 87.81 154 LEU A N 1
ATOM 1150 C CA . LEU A 1 154 ? 6.888 -22.911 -23.577 1.00 87.81 154 LEU A CA 1
ATOM 1151 C C . LEU A 1 154 ? 7.832 -22.997 -24.777 1.00 87.81 154 LEU A C 1
ATOM 1153 O O . LEU A 1 154 ? 9.004 -22.649 -24.687 1.00 87.81 154 LEU A O 1
ATOM 1157 N N . ASN A 1 155 ? 7.291 -23.387 -25.929 1.00 87.69 155 ASN A N 1
ATOM 1158 C CA . ASN A 1 155 ? 7.961 -23.211 -27.215 1.00 87.69 155 ASN A CA 1
ATOM 1159 C C . ASN A 1 155 ? 7.527 -21.876 -27.843 1.00 87.69 155 ASN A C 1
ATOM 1161 O O . ASN A 1 155 ? 6.556 -21.821 -28.602 1.00 87.69 155 ASN A O 1
ATOM 1165 N N . LEU A 1 156 ? 8.187 -20.784 -27.447 1.00 88.25 156 LEU A N 1
ATOM 1166 C CA . LEU A 1 156 ? 7.937 -19.440 -27.973 1.00 88.25 156 LEU A CA 1
ATOM 1167 C C . LEU A 1 156 ? 9.025 -19.050 -28.981 1.00 88.25 156 LEU A C 1
ATOM 1169 O O . LEU A 1 156 ? 10.190 -19.377 -28.759 1.00 88.25 156 LEU A O 1
ATOM 1173 N N . PRO A 1 157 ? 8.675 -18.345 -30.071 1.00 91.06 157 PRO A N 1
ATOM 1174 C CA . PRO A 1 157 ? 9.675 -17.786 -30.967 1.00 91.06 157 PRO A CA 1
ATOM 1175 C C . PRO A 1 157 ? 10.460 -16.669 -30.271 1.00 91.06 157 PRO A C 1
ATOM 1177 O O . PRO A 1 157 ? 9.916 -15.957 -29.423 1.00 91.06 157 PRO A O 1
ATOM 1180 N N . GLU A 1 158 ? 11.714 -16.489 -30.685 1.00 92.00 158 GLU A N 1
ATOM 1181 C CA . GLU A 1 158 ? 12.533 -15.363 -30.237 1.00 92.00 158 GLU A CA 1
ATOM 1182 C C . GLU A 1 158 ? 11.850 -14.030 -30.608 1.00 92.00 158 GLU A C 1
ATOM 1184 O O . GLU A 1 158 ? 11.354 -13.895 -31.737 1.0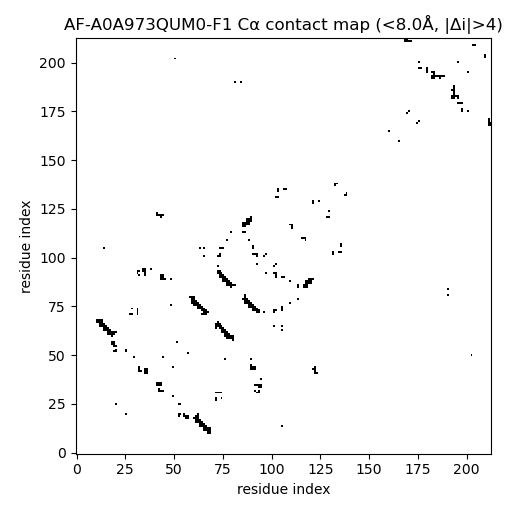0 92.00 158 GLU A O 1
ATOM 1189 N N . PRO A 1 159 ? 11.796 -13.037 -29.699 1.00 93.44 159 PRO A N 1
ATOM 1190 C CA . PRO A 1 159 ? 11.213 -11.738 -30.002 1.00 93.44 159 PRO A CA 1
ATOM 1191 C C . PRO A 1 159 ? 11.926 -11.048 -31.173 1.00 93.44 159 PRO A C 1
ATOM 1193 O O . PRO A 1 159 ? 13.140 -10.859 -31.164 1.00 93.44 159 PRO A O 1
ATOM 1196 N N . VAL A 1 160 ? 11.160 -10.607 -32.173 1.00 95.25 160 VAL A N 1
ATOM 1197 C CA . VAL A 1 160 ? 11.681 -9.794 -33.281 1.00 95.25 160 VAL A CA 1
ATOM 1198 C C . VAL A 1 160 ? 11.455 -8.321 -32.960 1.00 95.25 160 VAL A C 1
ATOM 1200 O O . VAL A 1 160 ? 10.314 -7.860 -32.906 1.00 95.25 160 VAL A O 1
ATOM 1203 N N . LEU A 1 161 ? 12.543 -7.581 -32.748 1.00 96.12 161 LEU A N 1
ATOM 1204 C CA . LEU A 1 161 ? 12.489 -6.153 -32.433 1.00 96.12 161 LEU A CA 1
ATOM 1205 C C . LEU A 1 161 ? 12.398 -5.292 -33.709 1.00 96.12 161 LEU A C 1
ATOM 1207 O O . LEU A 1 161 ? 13.020 -5.630 -34.721 1.00 96.12 161 LEU A O 1
ATOM 1211 N N . PRO A 1 162 ? 11.661 -4.163 -33.685 1.00 97.50 162 PRO A N 1
ATOM 1212 C CA . PRO A 1 162 ? 11.678 -3.187 -34.773 1.00 97.50 162 PRO A CA 1
ATOM 1213 C C . PRO A 1 162 ? 13.077 -2.600 -35.019 1.00 97.50 162 PRO A C 1
ATOM 1215 O O . PRO A 1 162 ? 13.903 -2.510 -34.111 1.00 97.50 162 PRO A O 1
ATOM 1218 N N . ALA A 1 163 ? 13.334 -2.133 -36.244 1.00 96.88 163 ALA A N 1
ATOM 1219 C CA . ALA A 1 163 ? 14.598 -1.479 -36.580 1.00 96.88 163 ALA A CA 1
ATOM 1220 C C . ALA A 1 163 ? 14.857 -0.255 -35.679 1.00 96.88 163 ALA A C 1
ATOM 1222 O O . ALA A 1 163 ? 13.975 0.580 -35.487 1.00 96.88 163 ALA A O 1
ATOM 1223 N N . GLY A 1 164 ? 16.078 -0.147 -35.146 1.00 97.12 164 GLY A N 1
ATOM 1224 C CA . GLY A 1 164 ? 16.477 0.933 -34.237 1.00 97.12 164 GLY A CA 1
ATOM 1225 C C . GLY A 1 164 ? 16.077 0.729 -32.771 1.00 97.12 164 GLY A C 1
ATOM 1226 O O . GLY A 1 164 ? 16.413 1.574 -31.947 1.00 97.12 164 GLY A O 1
ATOM 1227 N N . VAL A 1 165 ? 15.408 -0.378 -32.429 1.00 97.31 165 VAL A N 1
ATOM 1228 C CA . VAL A 1 165 ? 15.062 -0.729 -31.045 1.00 97.31 165 VAL A CA 1
ATOM 1229 C C . VAL A 1 165 ? 16.019 -1.799 -30.531 1.00 97.31 165 VAL A C 1
ATOM 1231 O O . VAL A 1 165 ? 16.194 -2.845 -31.154 1.00 97.31 165 VAL A O 1
ATOM 1234 N N . THR A 1 166 ? 16.618 -1.549 -29.371 1.00 96.38 166 THR A N 1
ATOM 1235 C CA . THR A 1 166 ? 17.443 -2.512 -28.637 1.00 96.38 166 THR A CA 1
ATOM 1236 C C . THR A 1 166 ? 16.917 -2.666 -27.215 1.00 96.38 166 THR A C 1
ATOM 1238 O O . THR A 1 166 ? 16.228 -1.788 -26.697 1.00 96.38 166 THR A O 1
ATOM 1241 N N . VAL A 1 167 ? 17.223 -3.801 -26.587 1.00 95.88 167 VAL A N 1
ATOM 1242 C CA . VAL A 1 167 ? 16.854 -4.091 -25.198 1.00 95.88 167 VAL A CA 1
ATOM 1243 C C . VAL A 1 167 ? 18.129 -4.378 -24.415 1.00 95.88 167 VAL A C 1
ATOM 1245 O O . VAL A 1 167 ? 18.984 -5.135 -24.873 1.00 95.88 167 VAL A O 1
ATOM 1248 N N . ARG A 1 168 ? 18.249 -3.763 -23.240 1.00 96.12 168 ARG A N 1
ATOM 1249 C CA . ARG A 1 168 ? 19.267 -4.062 -22.230 1.00 96.12 168 ARG A CA 1
ATOM 1250 C C . ARG A 1 168 ? 18.626 -4.024 -20.847 1.00 96.12 168 ARG A C 1
ATOM 1252 O O . ARG A 1 168 ? 17.546 -3.452 -20.696 1.00 96.12 168 ARG A O 1
ATOM 1259 N N . THR A 1 169 ? 19.291 -4.617 -19.864 1.00 97.12 169 THR A N 1
ATOM 1260 C CA . THR A 1 169 ? 18.859 -4.534 -18.468 1.00 97.12 169 THR A CA 1
ATOM 1261 C C . THR A 1 169 ? 18.989 -3.107 -17.933 1.00 97.12 169 THR A C 1
ATOM 1263 O O . THR A 1 169 ? 19.679 -2.252 -18.506 1.00 97.12 169 THR A O 1
ATOM 1266 N N . PHE A 1 170 ? 18.254 -2.856 -16.854 1.00 97.38 170 PHE A N 1
ATOM 1267 C CA . PHE A 1 170 ? 18.229 -1.587 -16.142 1.00 97.38 170 PHE A CA 1
ATOM 1268 C C . PHE A 1 170 ? 19.539 -1.370 -15.376 1.00 97.38 170 PHE A C 1
ATOM 1270 O O . PHE A 1 170 ? 20.020 -2.281 -14.707 1.00 97.38 170 PHE A O 1
ATOM 1277 N N . VAL A 1 171 ? 20.097 -0.161 -15.445 1.00 97.75 171 VAL A N 1
ATOM 1278 C CA . VAL A 1 171 ? 21.315 0.237 -14.730 1.00 97.75 171 VAL A CA 1
ATOM 1279 C C . VAL A 1 171 ? 20.947 1.235 -13.625 1.00 97.75 171 VAL A C 1
ATOM 1281 O O . VAL A 1 171 ? 20.682 2.406 -13.919 1.00 97.75 171 VAL A O 1
ATOM 1284 N N . PRO A 1 172 ? 20.928 0.802 -12.348 1.00 97.19 172 PRO A N 1
ATOM 1285 C CA . PRO A 1 172 ? 20.587 1.670 -11.225 1.00 97.19 172 PRO A CA 1
ATOM 1286 C C . PRO A 1 172 ? 21.484 2.906 -11.135 1.00 97.19 172 PRO A C 1
ATOM 1288 O O . PRO A 1 172 ? 22.705 2.809 -11.221 1.00 97.19 172 PRO A O 1
ATOM 1291 N N . GLY A 1 173 ? 20.875 4.068 -10.911 1.00 96.50 173 GLY A N 1
ATOM 1292 C CA . GLY A 1 173 ? 21.561 5.356 -10.794 1.00 96.50 173 GLY A CA 1
ATOM 1293 C C . GLY A 1 173 ? 21.881 6.026 -12.133 1.00 96.50 173 GLY A C 1
ATOM 1294 O O . GLY A 1 173 ? 22.038 7.244 -12.164 1.00 96.50 173 GLY A O 1
ATOM 1295 N N . GLU A 1 174 ? 21.921 5.271 -13.234 1.00 97.75 174 GLU A N 1
ATOM 1296 C CA . GLU A 1 174 ? 22.059 5.818 -14.591 1.00 97.75 174 GLU A CA 1
ATOM 1297 C C . GLU A 1 174 ? 20.695 5.980 -15.274 1.00 97.75 174 GLU A C 1
ATOM 1299 O O . GLU A 1 174 ? 20.412 7.023 -15.865 1.00 97.75 174 GLU A O 1
ATOM 1304 N N . ASP A 1 175 ? 19.828 4.969 -15.159 1.00 98.00 175 ASP A N 1
ATOM 1305 C CA . ASP A 1 175 ? 18.557 4.909 -15.888 1.00 98.00 175 ASP A CA 1
ATOM 1306 C C . ASP A 1 175 ? 17.367 5.503 -15.129 1.00 98.00 175 ASP A C 1
ATOM 1308 O O . ASP A 1 175 ? 16.330 5.767 -15.738 1.00 98.00 175 ASP A O 1
ATOM 1312 N N . ASP A 1 176 ? 17.495 5.723 -13.819 1.00 97.56 176 ASP A N 1
ATOM 1313 C CA . ASP A 1 176 ? 16.405 6.102 -12.911 1.00 97.56 176 ASP A CA 1
ATOM 1314 C C . ASP A 1 176 ? 15.546 7.252 -13.447 1.00 97.56 176 ASP A C 1
ATOM 1316 O O . ASP A 1 176 ? 14.332 7.117 -13.589 1.00 97.56 176 ASP A O 1
ATOM 1320 N N . ALA A 1 177 ? 16.172 8.378 -13.799 1.00 97.19 177 ALA A N 1
ATOM 1321 C CA . ALA A 1 177 ? 15.452 9.568 -14.244 1.00 97.19 177 ALA A CA 1
ATOM 1322 C C . ALA A 1 177 ? 14.702 9.336 -15.567 1.00 97.19 177 ALA A C 1
ATOM 1324 O O . ALA A 1 177 ? 13.565 9.784 -15.727 1.00 97.19 177 ALA A O 1
ATOM 1325 N N . ALA A 1 178 ? 15.320 8.620 -16.511 1.00 97.31 178 ALA A N 1
ATOM 1326 C CA . ALA A 1 178 ? 14.694 8.292 -17.788 1.00 97.31 178 ALA A CA 1
ATOM 1327 C C . ALA A 1 178 ? 13.540 7.297 -17.598 1.00 97.31 178 ALA A C 1
ATOM 1329 O O . ALA A 1 178 ? 12.472 7.464 -18.191 1.00 97.31 178 ALA A O 1
ATOM 1330 N N . TRP A 1 179 ? 13.730 6.300 -16.732 1.00 96.62 179 TRP A N 1
ATOM 1331 C CA . TRP A 1 179 ? 12.715 5.316 -16.380 1.00 96.62 179 TRP A CA 1
ATOM 1332 C C . TRP A 1 179 ? 11.506 5.976 -15.708 1.00 96.62 179 TRP A C 1
ATOM 1334 O O . TRP A 1 179 ? 10.372 5.752 -16.133 1.00 96.62 179 TRP A O 1
ATOM 1344 N N . LEU A 1 180 ? 11.737 6.866 -14.736 1.00 96.31 180 LEU A N 1
ATOM 1345 C CA . LEU A 1 180 ? 10.688 7.631 -14.055 1.00 96.31 180 LEU A CA 1
ATOM 1346 C C . LEU A 1 180 ? 9.914 8.528 -15.027 1.00 96.31 180 LEU A C 1
ATOM 1348 O O . LEU A 1 180 ? 8.687 8.578 -14.966 1.00 96.31 180 LEU A O 1
ATOM 1352 N N . ALA A 1 181 ? 10.605 9.192 -15.958 1.00 95.88 181 ALA A N 1
ATOM 1353 C CA . ALA A 1 181 ? 9.962 10.033 -16.964 1.00 95.88 181 ALA A CA 1
ATOM 1354 C C . ALA A 1 181 ? 9.044 9.223 -17.896 1.00 95.88 181 ALA A C 1
ATOM 1356 O O . ALA A 1 181 ? 7.912 9.633 -18.163 1.00 95.88 181 ALA A O 1
ATOM 1357 N N . VAL A 1 182 ? 9.502 8.055 -18.364 1.00 96.38 182 VAL A N 1
ATOM 1358 C CA . VAL A 1 182 ? 8.681 7.151 -19.185 1.00 96.38 182 VAL A CA 1
ATOM 1359 C C . VAL A 1 182 ? 7.502 6.608 -18.385 1.00 96.38 182 VAL A C 1
ATOM 1361 O O . VAL A 1 182 ? 6.386 6.586 -18.900 1.00 96.38 182 VAL A O 1
ATOM 1364 N N . ASN A 1 183 ? 7.720 6.214 -17.130 1.00 95.00 183 ASN A N 1
ATOM 1365 C CA . ASN A 1 183 ? 6.669 5.733 -16.242 1.00 95.00 183 ASN A CA 1
ATOM 1366 C C . ASN A 1 183 ? 5.574 6.799 -16.043 1.00 95.00 183 ASN A C 1
ATOM 1368 O O . ASN A 1 183 ? 4.400 6.525 -16.289 1.00 95.00 183 ASN A O 1
ATOM 1372 N N . ALA A 1 184 ? 5.953 8.036 -15.709 1.00 92.75 184 ALA A N 1
ATOM 1373 C CA . ALA A 1 184 ? 5.013 9.145 -15.548 1.00 92.75 184 ALA A CA 1
ATOM 1374 C C . ALA A 1 184 ? 4.232 9.443 -16.841 1.00 92.75 184 ALA A C 1
ATOM 1376 O O . ALA A 1 184 ? 3.027 9.687 -16.797 1.00 92.75 184 ALA A O 1
ATOM 1377 N N . ALA A 1 185 ? 4.889 9.377 -18.004 1.00 94.19 185 ALA A N 1
ATOM 1378 C CA . ALA A 1 185 ? 4.237 9.595 -19.294 1.00 94.19 185 ALA A CA 1
ATOM 1379 C C . ALA A 1 185 ? 3.262 8.462 -19.663 1.00 94.19 185 ALA A C 1
ATOM 1381 O O . ALA A 1 185 ? 2.140 8.724 -20.096 1.00 94.19 185 ALA A O 1
ATOM 1382 N N . ALA A 1 186 ? 3.667 7.203 -19.481 1.00 94.25 186 ALA A N 1
ATOM 1383 C CA . ALA A 1 186 ? 2.852 6.034 -19.808 1.00 94.25 186 ALA A CA 1
ATOM 1384 C C . ALA A 1 186 ? 1.630 5.897 -18.884 1.00 94.25 186 ALA A C 1
ATOM 1386 O O . ALA A 1 186 ? 0.565 5.459 -19.321 1.00 94.25 186 ALA A O 1
ATOM 1387 N N . PHE A 1 187 ? 1.777 6.301 -17.621 1.00 91.31 187 PHE A N 1
ATOM 1388 C CA . PHE A 1 187 ? 0.764 6.181 -16.577 1.00 91.31 187 PHE A CA 1
ATOM 1389 C C . PHE A 1 187 ? 0.183 7.533 -16.143 1.00 91.31 187 PHE A C 1
ATOM 1391 O O . PHE A 1 187 ? -0.327 7.646 -15.033 1.00 91.31 187 PHE A O 1
ATOM 1398 N N . ALA A 1 188 ? 0.186 8.542 -17.021 1.00 86.62 188 ALA A N 1
ATOM 1399 C CA . ALA A 1 188 ? -0.239 9.915 -16.707 1.00 86.62 188 ALA A CA 1
ATOM 1400 C C . ALA A 1 188 ? -1.668 10.042 -16.136 1.00 86.62 188 ALA A C 1
ATOM 1402 O O . ALA A 1 188 ? -2.002 11.039 -15.501 1.00 86.62 188 ALA A O 1
ATOM 1403 N N . HIS A 1 189 ? -2.522 9.042 -16.367 1.00 81.12 189 HIS A N 1
ATOM 1404 C CA . HIS 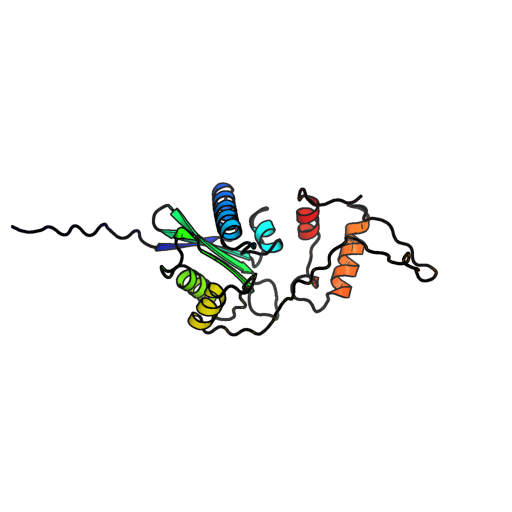A 1 189 ? -3.892 8.977 -15.847 1.00 81.12 189 HIS A CA 1
ATOM 1405 C C . HIS A 1 189 ? -4.097 7.852 -14.822 1.00 81.12 189 HIS A C 1
ATOM 1407 O O . HIS A 1 189 ? -5.234 7.561 -14.456 1.00 81.12 189 HIS A O 1
ATOM 1413 N N . HIS A 1 190 ? -3.026 7.174 -14.395 1.00 77.62 190 HIS A N 1
ATOM 1414 C CA . HIS A 1 190 ? -3.104 6.118 -13.395 1.00 77.62 190 HIS A CA 1
ATOM 1415 C C . HIS A 1 190 ? -2.805 6.695 -12.003 1.00 77.62 190 HIS A C 1
ATOM 1417 O O . HIS A 1 190 ? -1.680 7.141 -11.771 1.00 77.62 190 HIS A O 1
ATOM 1423 N N . PRO A 1 191 ? -3.737 6.580 -11.045 1.00 68.06 191 PRO A N 1
ATOM 1424 C CA . PRO A 1 191 ? -3.667 7.248 -9.737 1.00 68.06 191 PRO A CA 1
ATOM 1425 C C . PRO A 1 191 ? -2.538 6.770 -8.806 1.00 68.06 191 PRO A C 1
ATOM 1427 O O . PRO A 1 191 ? -2.349 7.318 -7.735 1.00 68.06 191 PRO A O 1
ATOM 1430 N N . GLU A 1 192 ? -1.804 5.726 -9.189 1.00 71.00 192 GLU A N 1
ATOM 1431 C CA . GLU A 1 192 ? -0.838 5.045 -8.306 1.00 71.00 192 GLU A CA 1
ATOM 1432 C C . GLU A 1 192 ? 0.507 4.923 -9.038 1.00 71.00 192 GLU A C 1
ATOM 1434 O O . GLU A 1 192 ? 1.536 5.362 -8.538 1.00 71.00 192 GLU A O 1
ATOM 1439 N N . GLN A 1 193 ? 0.503 4.436 -10.289 1.00 78.12 193 GLN A N 1
ATOM 1440 C CA . GLN A 1 193 ? 1.756 4.244 -11.028 1.00 78.12 193 GLN A CA 1
ATOM 1441 C C . GLN A 1 193 ? 2.309 5.522 -11.655 1.00 78.12 193 GLN A C 1
ATOM 1443 O O . GLN A 1 193 ? 3.518 5.616 -11.822 1.00 78.12 193 GLN A O 1
ATOM 1448 N N . GLY A 1 194 ? 1.477 6.517 -11.982 1.00 78.88 194 GLY A N 1
ATOM 1449 C CA . GLY A 1 194 ? 1.942 7.751 -12.628 1.00 78.88 194 GLY A CA 1
ATOM 1450 C C . GLY A 1 194 ? 2.754 8.679 -11.720 1.00 78.88 194 GLY A C 1
ATOM 1451 O O . GLY A 1 194 ? 3.511 9.506 -12.221 1.00 78.88 194 GLY A O 1
ATOM 1452 N N . SER A 1 195 ? 2.622 8.538 -10.400 1.00 82.62 195 SER A N 1
ATOM 1453 C CA . SER A 1 195 ? 3.191 9.437 -9.387 1.00 82.62 195 SER A CA 1
ATOM 1454 C C . SER A 1 195 ? 4.448 8.896 -8.703 1.00 82.62 195 SER A C 1
ATOM 1456 O O . SER A 1 195 ? 4.885 9.463 -7.703 1.00 82.62 195 SER A O 1
ATOM 1458 N N . LEU A 1 196 ? 5.029 7.804 -9.212 1.00 89.50 196 LEU A N 1
ATOM 1459 C CA . LEU A 1 196 ? 6.193 7.161 -8.604 1.00 89.50 196 LEU A CA 1
ATOM 1460 C C . LEU A 1 196 ? 7.383 8.134 -8.554 1.00 89.50 196 LEU A C 1
ATOM 1462 O O . LEU A 1 196 ? 7.779 8.702 -9.572 1.00 89.50 196 LEU A O 1
ATOM 1466 N N . THR A 1 197 ? 7.940 8.337 -7.361 1.00 91.38 197 THR A N 1
ATOM 1467 C CA . THR A 1 197 ? 9.044 9.275 -7.115 1.00 91.38 197 THR A CA 1
ATOM 1468 C C . THR A 1 197 ? 10.401 8.569 -7.064 1.00 91.38 197 THR A C 1
ATOM 1470 O O . THR A 1 197 ? 10.481 7.351 -6.919 1.00 91.38 197 THR A O 1
ATOM 1473 N N . GLN A 1 198 ? 11.503 9.331 -7.099 1.00 95.06 198 GLN A N 1
ATOM 1474 C CA . GLN A 1 198 ? 12.844 8.767 -6.882 1.00 95.06 198 GLN A CA 1
ATOM 1475 C C . GLN A 1 198 ? 12.941 8.007 -5.552 1.00 95.06 198 GLN A C 1
ATOM 1477 O O . GLN A 1 198 ? 13.518 6.927 -5.511 1.00 95.06 198 GLN A O 1
ATOM 1482 N N . ARG A 1 199 ? 12.315 8.526 -4.486 1.00 93.50 199 ARG A N 1
ATOM 1483 C CA . ARG A 1 199 ? 12.281 7.859 -3.178 1.00 93.50 199 ARG A CA 1
ATOM 1484 C C . ARG A 1 199 ? 11.586 6.499 -3.272 1.00 93.50 199 ARG A C 1
ATOM 1486 O O . ARG A 1 199 ? 12.116 5.522 -2.765 1.00 93.50 199 ARG A O 1
ATOM 1493 N N . ASP A 1 200 ? 10.455 6.419 -3.975 1.00 92.31 200 ASP A N 1
ATOM 1494 C CA . ASP A 1 200 ? 9.713 5.160 -4.149 1.00 92.31 200 ASP A CA 1
ATOM 1495 C C . ASP A 1 200 ? 10.473 4.126 -4.992 1.00 92.31 200 ASP A C 1
ATOM 1497 O O . ASP A 1 200 ? 10.285 2.918 -4.811 1.00 92.31 200 ASP A O 1
ATOM 1501 N N . LEU A 1 201 ? 11.306 4.588 -5.931 1.00 95.06 201 LEU A N 1
ATOM 1502 C CA . LEU A 1 201 ? 12.207 3.733 -6.700 1.00 95.06 201 LEU A CA 1
ATOM 1503 C C . LEU A 1 201 ? 13.385 3.261 -5.840 1.00 95.06 201 LEU A C 1
ATOM 1505 O O . LEU A 1 201 ? 13.734 2.085 -5.885 1.00 95.06 201 LEU A O 1
ATOM 1509 N N . ASP A 1 202 ? 13.978 4.147 -5.041 1.00 95.50 202 ASP A N 1
ATOM 1510 C CA . ASP A 1 202 ? 15.075 3.811 -4.132 1.00 95.50 202 ASP A CA 1
ATOM 1511 C C . ASP A 1 202 ? 14.648 2.780 -3.082 1.00 95.50 202 ASP A C 1
ATOM 1513 O O . ASP A 1 202 ? 15.376 1.813 -2.859 1.00 95.50 202 ASP A O 1
ATOM 1517 N N . ASP A 1 203 ? 13.443 2.915 -2.517 1.00 93.62 203 ASP A N 1
ATOM 1518 C CA . ASP A 1 203 ? 12.895 1.927 -1.582 1.00 93.62 203 ASP A CA 1
ATOM 1519 C C . ASP A 1 203 ? 12.768 0.545 -2.236 1.00 93.62 203 ASP A C 1
ATOM 1521 O O . ASP A 1 203 ? 13.137 -0.461 -1.637 1.00 93.62 203 ASP A O 1
ATOM 1525 N N . ARG A 1 204 ? 12.301 0.485 -3.491 1.00 94.62 204 ARG A N 1
ATOM 1526 C CA . ARG A 1 204 ? 12.180 -0.776 -4.243 1.00 94.62 204 ARG A CA 1
ATOM 1527 C C . ARG A 1 204 ? 13.531 -1.388 -4.571 1.00 94.62 204 ARG A C 1
ATOM 1529 O O . ARG A 1 204 ? 13.695 -2.592 -4.419 1.00 94.62 204 ARG A O 1
ATOM 1536 N N . LYS A 1 205 ? 14.503 -0.573 -4.984 1.00 95.81 205 LYS A N 1
ATOM 1537 C CA . LYS A 1 205 ? 15.873 -1.035 -5.256 1.00 95.81 205 LYS A CA 1
ATOM 1538 C C . LYS A 1 205 ? 16.578 -1.571 -4.006 1.00 95.81 205 LYS A C 1
ATOM 1540 O O . LYS A 1 205 ? 17.524 -2.339 -4.138 1.00 95.81 205 LYS A O 1
ATOM 1545 N N . ALA A 1 206 ? 16.153 -1.153 -2.812 1.00 94.81 206 ALA A N 1
ATOM 1546 C CA . ALA A 1 206 ? 16.704 -1.622 -1.543 1.00 94.81 206 ALA A CA 1
ATOM 1547 C C . ALA A 1 206 ? 16.098 -2.953 -1.060 1.00 94.81 206 ALA A C 1
ATOM 1549 O O . ALA A 1 206 ? 16.619 -3.553 -0.117 1.00 94.81 206 ALA A O 1
ATOM 1550 N N . GLU A 1 207 ? 15.009 -3.426 -1.671 1.00 94.38 207 GLU A N 1
ATOM 1551 C CA . GLU A 1 207 ? 14.384 -4.689 -1.286 1.00 94.38 207 GLU A CA 1
ATOM 1552 C C . GLU A 1 207 ? 15.183 -5.900 -1.806 1.00 94.38 207 GLU A C 1
ATOM 1554 O O . GLU A 1 207 ? 15.734 -5.870 -2.906 1.00 94.38 207 GLU A O 1
ATOM 1559 N N . PRO A 1 208 ? 15.218 -7.021 -1.059 1.00 94.50 208 PRO A N 1
ATOM 1560 C CA . PRO A 1 208 ? 16.078 -8.168 -1.370 1.00 94.50 208 PRO A CA 1
ATOM 1561 C C . PRO A 1 208 ? 15.688 -8.923 -2.647 1.00 94.50 208 PRO A C 1
ATOM 1563 O O . PRO A 1 208 ? 16.435 -9.787 -3.094 1.00 94.50 208 PRO A O 1
ATOM 1566 N N . TRP A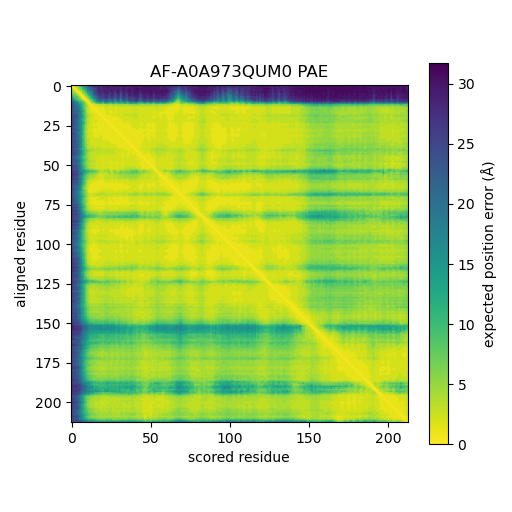 1 209 ? 14.503 -8.652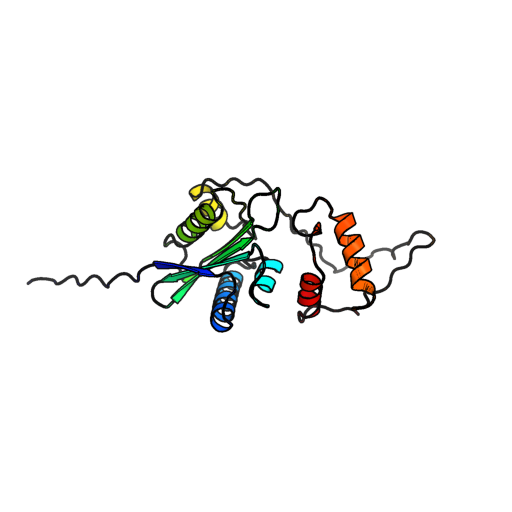 -3.197 1.00 93.62 209 TRP A N 1
ATOM 1567 C CA . TRP A 1 209 ? 14.040 -9.240 -4.451 1.00 93.62 209 TRP A CA 1
ATOM 1568 C C . TRP A 1 209 ? 14.467 -8.434 -5.681 1.00 93.62 209 TRP A C 1
ATOM 1570 O O . TRP A 1 209 ? 14.300 -8.929 -6.795 1.00 93.62 209 TRP A O 1
ATOM 1580 N N . PHE A 1 210 ? 14.966 -7.205 -5.510 1.00 96.62 210 PHE A N 1
ATOM 1581 C CA . PHE A 1 210 ? 15.397 -6.384 -6.631 1.00 96.62 210 PHE A CA 1
ATOM 1582 C C . PHE A 1 210 ? 16.661 -6.971 -7.267 1.00 96.62 210 PHE A C 1
ATOM 1584 O O . PHE A 1 210 ? 17.666 -7.176 -6.588 1.00 96.62 210 PHE A O 1
ATOM 1591 N N . ASP A 1 211 ? 16.605 -7.199 -8.579 1.00 95.81 211 ASP A N 1
ATOM 1592 C CA . ASP A 1 211 ? 17.721 -7.711 -9.370 1.00 95.81 211 ASP A CA 1
ATOM 1593 C C . ASP A 1 211 ? 17.893 -6.864 -10.644 1.00 95.81 211 ASP A C 1
ATOM 1595 O O . ASP A 1 211 ? 16.987 -6.833 -11.486 1.00 95.81 211 ASP A O 1
ATOM 1599 N N . PRO A 1 212 ? 19.003 -6.117 -10.791 1.00 92.44 212 PRO A N 1
ATOM 1600 C CA . PRO A 1 212 ? 19.289 -5.381 -12.016 1.00 92.44 212 PRO A CA 1
ATOM 1601 C C . PRO A 1 212 ? 19.897 -6.259 -13.128 1.00 92.44 212 PRO A C 1
ATOM 1603 O O . PRO A 1 212 ? 20.129 -5.736 -14.223 1.00 92.44 212 PRO A O 1
ATOM 1606 N N . ALA A 1 213 ? 20.198 -7.542 -12.872 1.00 83.19 213 ALA A N 1
ATOM 1607 C CA . ALA A 1 213 ? 20.972 -8.413 -13.763 1.00 83.19 213 ALA A CA 1
ATOM 1608 C C . ALA A 1 213 ? 20.233 -9.688 -14.200 1.00 83.19 213 ALA A C 1
ATOM 1610 O O . ALA A 1 213 ? 19.513 -10.305 -13.392 1.00 83.19 213 ALA A O 1
#

Sequence (213 aa):
MTSDDTARPGRTRSIETYSALSPEQTEAVLSLLAAAAEDDGQQAVSEQGRLQLRGGEREGVSHLLLSVGDELVGYAQLEDTDPVEAPAAELVVHPAHRGHGHGRALGSALLAASGKRLRVWAHGGHSAARHLAQVLGLTLFRELRQMRRPLADLNLPEPVLPAGVTVRTFVPGEDDAAWLAVNAAAFAHHPEQGSLTQRDLDDRKAEPWFDPA

pLDDT: mean 91.46, std 11.79, range [34.06, 98.81]